Protein AF-0000000087418841 (afdb_homodimer)

Foldseek 3Di:
DDDLLRLLVLLLVLCVVVVFAEEEEEALLQQVLVVSNVVDPPCVSHYPYYHHQNDPVSLCVQQVFDPVCCVVANCADQSNQQSRQQRRPLVRVRGFKYKYKDAAPDDPDDPVGHQKMKMWMWGDDPNDIDTQDIDIDRHDDNHSVVSSSSRSSVRSNVHSVRSVVVVD/DDDLLRLLVLLLVLCVVVVFAEEEEEALLQQVLVVSNVVDPPCVSHYPYYHHQNDPVSLCVQQVFDPVCCVVANCADQSNQQSRQQRRPLVRVRGFKYKYKDAACDDPDDPVGHQKMKMWMWGDDPNDIDIQDIDIDRHDDNHSVVSSSSRSSVRSNVHSVRSVVVVD

Solvent-accessible surface area (backbone atoms only — not comparable to full-atom values): 16780 Å² total; per-residue (Å²): 130,80,49,58,67,55,44,43,51,52,32,54,49,49,31,58,76,66,68,40,23,32,34,33,23,26,25,59,39,24,21,40,48,46,25,58,47,61,70,40,89,77,34,77,81,29,42,38,29,26,46,17,31,55,29,71,67,40,32,30,65,72,26,64,37,51,67,67,51,37,72,74,55,36,72,59,29,67,72,45,16,45,35,33,10,45,25,43,38,70,62,30,81,81,36,38,31,18,35,10,37,24,38,30,54,51,91,86,39,59,80,93,40,51,32,30,33,24,33,14,26,19,37,51,59,90,94,43,75,45,77,78,46,75,46,78,44,75,57,84,57,84,48,44,72,54,29,32,52,51,49,29,40,50,49,47,44,52,43,39,52,49,63,55,52,69,75,100,130,81,48,58,67,55,44,43,51,53,32,53,49,51,30,59,76,69,69,40,22,32,32,32,24,26,25,59,39,25,20,40,48,46,24,58,47,62,68,41,88,74,34,76,80,28,43,38,30,26,46,17,32,55,28,71,67,39,31,30,66,73,24,64,35,52,67,67,53,38,72,71,56,35,72,61,30,67,73,46,18,45,35,32,10,45,25,43,36,70,62,29,82,79,36,37,31,18,36,11,38,24,37,30,53,50,91,85,39,58,80,95,40,50,33,31,34,26,34,15,26,20,37,52,58,90,94,42,74,46,76,77,45,74,47,77,45,74,56,86,57,84,47,45,71,53,30,32,53,50,50,30,40,49,48,48,43,52,42,40,53,50,64,56,53,70,74,99

InterPro domains:
  IPR008136 CinA, C-terminal [PF02464] (6-154)
  IPR008136 CinA, C-terminal [TIGR00199] (12-132)
  IPR036653 CinA-like, C-terminal [G3DSA:3.90.950.20] (1-165)
  IPR036653 CinA-like, C-terminal [SSF142433] (3-156)

Secondary structure (DSSP, 8-state):
---HHHHHHHHHHHHHHHT--EEEEESTTTTHHHHHHTTSTTGGGTEEEEEEE-SHHHHHHHH---HHHHHHH-SSSHHHHHHHHHHHHHH-TT-SEEEEEEE--SSS--GGGTTEEEEEEEEEETTEEEEEEEEEEE----SHHHHHHHHHHHHHHHHHHHHHHTT-/---HHHHHHHHHHHHHHHT--EEEEESTTTTHHHHHHTTSTTGGGTEEEEEEE-SHHHHHHHH---HHHHHHH-SSSHHHHHHHHHHHHHT-TT-SEEEEEEE--SSS--GGGTTEEEEEEEEEETTEEEEEEEEEEE----SHHHHHHHHHHHHHHHHHHHHHHTT-

pLDDT: mean 95.76, std 6.92, range [43.75, 98.94]

Radius of gyration: 18.27 Å; Cα contacts (8 Å, |Δi|>4): 788; chains: 2; bounding box: 47×50×48 Å

Nearest PDB structures (foldseek):
  5v01-assembly1_B  TM=9.310E-01  e=7.561E-16  Klebsiella pneumoniae subsp. pneumoniae MGH 78578
  5kvk-assembly1_A-2  TM=9.242E-01  e=6.676E-16  Klebsiella pneumoniae 700603
  2a9s-assembly1_B  TM=9.311E-01  e=5.210E-15  Agrobacterium fabrum str. C58
  6mr3-assembly1_B-3  TM=9.081E-01  e=8.064E-14  Streptococcus mutans UA159
  6mr3-assembly2_C-2  TM=9.216E-01  e=2.801E-13  Streptococcus mutans UA159

Structure (mmCIF, N/CA/C/O backbone):
data_AF-0000000087418841-model_v1
#
loop_
_entity.id
_entity.type
_entity.pdbx_description
1 polymer 'Nicotinamide-nucleotide amidohydrolase PncC'
#
loop_
_atom_site.group_PDB
_atom_site.id
_atom_site.type_symbol
_atom_site.label_atom_id
_atom_site.label_alt_id
_atom_site.label_comp_id
_atom_site.label_asym_id
_atom_site.label_entity_id
_atom_site.label_seq_id
_atom_site.pdbx_PDB_ins_code
_atom_site.Cartn_x
_atom_site.Cartn_y
_atom_site.Cartn_z
_atom_site.occupancy
_atom_site.B_iso_or_equiv
_atom_site.auth_seq_id
_atom_site.auth_comp_id
_atom_site.auth_asym_id
_atom_site.auth_atom_id
_atom_site.pdbx_PDB_model_num
ATOM 1 N N . MET A 1 1 ? 3.158 7.895 25.969 1 70 1 MET A N 1
ATOM 2 C CA . MET A 1 1 ? 3.115 7.883 24.516 1 70 1 MET A CA 1
ATOM 3 C C . MET A 1 1 ? 2 6.973 24 1 70 1 MET A C 1
ATOM 5 O O . MET A 1 1 ? 1.819 5.863 24.516 1 70 1 MET A O 1
ATOM 9 N N . GLN A 1 2 ? 1.152 7.469 23.219 1 89.06 2 GLN A N 1
ATOM 10 C CA . GLN A 1 2 ? 0.015 6.684 22.75 1 89.06 2 GLN A CA 1
ATOM 11 C C . GLN A 1 2 ? 0.479 5.445 21.984 1 89.06 2 GLN A C 1
ATOM 13 O O . GLN A 1 2 ? 1.494 5.484 21.297 1 89.06 2 GLN A O 1
ATOM 18 N N . SER A 1 3 ? -0.188 4.418 22.266 1 94.81 3 SER A N 1
ATOM 19 C CA . SER A 1 3 ? 0.066 3.209 21.484 1 94.81 3 SER A CA 1
ATOM 20 C C . SER A 1 3 ? -0.376 3.379 20.031 1 94.81 3 SER A C 1
ATOM 22 O O . SER A 1 3 ? -1.164 4.273 19.719 1 94.81 3 SER A O 1
ATOM 24 N N . LEU A 1 4 ? 0.127 2.607 19.188 1 96.75 4 LEU A N 1
ATOM 25 C CA . LEU A 1 4 ? -0.267 2.637 17.781 1 96.75 4 LEU A CA 1
ATOM 26 C C . LEU A 1 4 ? -1.766 2.4 17.641 1 96.75 4 LEU A C 1
ATOM 28 O O . LEU A 1 4 ? -2.418 3.029 16.797 1 96.75 4 LEU A O 1
ATOM 32 N N . ASP A 1 5 ? -2.256 1.479 18.469 1 96 5 ASP A N 1
ATOM 33 C CA . ASP A 1 5 ? -3.686 1.183 18.453 1 96 5 ASP A CA 1
ATOM 34 C C . ASP A 1 5 ? -4.508 2.414 18.812 1 96 5 ASP A C 1
ATOM 36 O O . ASP A 1 5 ? -5.52 2.707 18.188 1 96 5 ASP A O 1
ATOM 40 N N . GLU A 1 6 ? -4.102 3.104 19.828 1 96.94 6 GLU A N 1
ATOM 41 C CA . GLU A 1 6 ? -4.805 4.309 20.25 1 96.94 6 GLU A CA 1
ATOM 42 C C . GLU A 1 6 ? -4.762 5.387 19.172 1 96.94 6 GLU A C 1
ATOM 44 O O . GLU A 1 6 ? -5.773 6.035 18.906 1 96.94 6 GLU A O 1
ATOM 49 N N . ILE A 1 7 ? -3.588 5.551 18.562 1 97.69 7 ILE A N 1
ATOM 50 C CA . ILE A 1 7 ? -3.418 6.527 17.5 1 97.69 7 ILE A CA 1
ATOM 51 C C . ILE A 1 7 ? -4.352 6.188 16.328 1 97.69 7 ILE A C 1
ATOM 53 O O . ILE A 1 7 ? -5.008 7.07 15.781 1 97.69 7 ILE A O 1
ATOM 57 N N . THR A 1 8 ? -4.402 4.977 16 1 98.38 8 THR A N 1
ATOM 58 C CA . THR A 1 8 ? -5.191 4.48 14.883 1 98.38 8 THR A CA 1
ATOM 59 C C . THR A 1 8 ? -6.684 4.703 15.133 1 98.38 8 THR A C 1
ATOM 61 O O . THR A 1 8 ? -7.398 5.176 14.25 1 98.38 8 THR A O 1
ATOM 64 N N . GLN A 1 9 ? -7.133 4.379 16.312 1 97.75 9 GLN A N 1
ATOM 65 C CA . GLN A 1 9 ? -8.531 4.562 16.688 1 97.75 9 GLN A CA 1
ATOM 66 C C . GLN A 1 9 ? -8.914 6.039 16.672 1 97.75 9 GLN A C 1
ATOM 68 O O . GLN A 1 9 ? -10.008 6.398 16.234 1 97.75 9 GLN A O 1
ATOM 73 N N . ASP A 1 10 ? -8.047 6.816 17.219 1 97.88 10 ASP A N 1
ATOM 74 C CA . ASP A 1 10 ? -8.297 8.25 17.219 1 97.88 10 ASP A CA 1
ATOM 75 C C . ASP A 1 10 ? -8.445 8.797 15.797 1 97.88 10 ASP A C 1
ATOM 77 O O . ASP A 1 10 ? -9.344 9.586 15.523 1 97.88 10 ASP A O 1
ATOM 81 N N . LEU A 1 11 ? -7.559 8.391 14.906 1 98.56 11 LEU A N 1
ATOM 82 C CA . LEU A 1 11 ? -7.641 8.82 13.516 1 98.56 11 LEU A CA 1
ATOM 83 C C . LEU A 1 11 ? -8.945 8.352 12.875 1 98.56 11 LEU A C 1
ATOM 85 O O . LEU A 1 11 ? -9.617 9.125 12.195 1 98.56 11 LEU A O 1
ATOM 89 N N . ALA A 1 12 ? -9.258 7.082 13.078 1 98.38 12 ALA A N 1
ATOM 90 C CA . ALA A 1 12 ? -10.484 6.523 12.516 1 98.38 12 ALA A CA 1
ATOM 91 C C . ALA A 1 12 ? -11.703 7.328 12.953 1 98.38 12 ALA A C 1
ATOM 93 O O . ALA A 1 12 ? -12.594 7.609 12.148 1 98.38 12 ALA A O 1
ATOM 94 N N . ARG A 1 13 ? -11.734 7.676 14.203 1 97.88 13 ARG A N 1
ATOM 95 C CA . ARG A 1 13 ? -12.828 8.477 14.742 1 97.88 13 ARG A CA 1
ATOM 96 C C . ARG A 1 13 ? -12.891 9.844 14.07 1 97.88 13 ARG A C 1
ATOM 98 O O . ARG A 1 13 ? -13.969 10.312 13.703 1 97.88 13 ARG A O 1
ATOM 105 N N . THR A 1 14 ? -11.773 10.477 13.961 1 98.06 14 THR A N 1
ATOM 106 C CA . THR A 1 14 ? -11.719 11.797 13.344 1 98.06 14 THR A CA 1
ATOM 107 C C . THR A 1 14 ? -12.188 11.742 11.898 1 98.06 14 THR A C 1
ATOM 109 O O . THR A 1 14 ? -12.953 12.602 11.453 1 98.06 14 THR A O 1
ATOM 112 N N . LEU A 1 15 ? -11.711 10.773 11.133 1 98.31 15 LEU A N 1
ATOM 113 C CA . LEU A 1 15 ? -12.125 10.602 9.742 1 98.31 15 LEU A CA 1
ATOM 114 C C . LEU A 1 15 ? -13.641 10.438 9.648 1 98.31 15 LEU A C 1
ATOM 116 O O . LEU A 1 15 ? -14.281 11.039 8.781 1 98.31 15 LEU A O 1
ATOM 120 N N . ALA A 1 16 ? -14.164 9.602 10.5 1 97.75 16 ALA A N 1
ATOM 121 C CA . ALA A 1 16 ? -15.602 9.359 10.516 1 97.75 16 ALA A CA 1
ATOM 122 C C . ALA A 1 16 ? -16.375 10.625 10.875 1 97.75 16 ALA A C 1
ATOM 124 O O . ALA A 1 16 ? -17.344 10.977 10.203 1 97.75 16 ALA A O 1
ATOM 125 N N . ASP A 1 17 ? -15.961 11.273 11.953 1 97.12 17 ASP A N 1
ATOM 126 C CA . ASP A 1 17 ? -16.625 12.484 12.422 1 97.12 17 ASP A CA 1
ATOM 127 C C . ASP A 1 17 ? -16.641 13.555 11.328 1 97.12 17 ASP A C 1
ATOM 129 O O . ASP A 1 17 ? -17.625 14.281 11.18 1 97.12 17 ASP A O 1
ATOM 133 N N . ARG A 1 18 ? -15.594 13.625 10.555 1 97 18 ARG A N 1
ATOM 134 C CA . ARG A 1 18 ? -15.453 14.68 9.562 1 97 18 ARG A CA 1
ATOM 135 C C . ARG A 1 18 ? -15.867 14.195 8.18 1 97 18 ARG A C 1
ATOM 137 O O . ARG A 1 18 ? -15.898 14.977 7.223 1 97 18 ARG A O 1
ATOM 144 N N . GLN A 1 19 ? -16.078 12.922 8.086 1 97.19 19 GLN A N 1
ATOM 145 C CA . GLN A 1 19 ? -16.484 12.297 6.836 1 97.19 19 GLN A CA 1
ATOM 146 C C . GLN A 1 19 ? -15.461 12.516 5.738 1 97.19 19 GLN A C 1
ATOM 148 O O . GLN A 1 19 ? -15.805 12.938 4.629 1 97.19 19 GLN A O 1
ATOM 153 N N . LEU A 1 20 ? -14.219 12.273 6.078 1 97.81 20 LEU A N 1
ATOM 154 C CA . LEU A 1 20 ? -13.117 12.43 5.137 1 97.81 20 LEU A CA 1
ATOM 155 C C . LEU A 1 20 ? -12.602 11.078 4.664 1 97.81 20 LEU A C 1
ATOM 157 O O . LEU A 1 20 ? -12.422 10.164 5.473 1 97.81 20 LEU A O 1
ATOM 161 N N . ARG A 1 21 ? -12.422 10.961 3.41 1 98.5 21 ARG A N 1
ATOM 162 C CA . ARG A 1 21 ? -11.758 9.789 2.855 1 98.5 21 ARG A CA 1
ATOM 163 C C . ARG A 1 21 ? -10.258 10.023 2.717 1 98.5 21 ARG A C 1
ATOM 165 O O . ARG A 1 21 ? -9.828 11.109 2.311 1 98.5 21 ARG A O 1
ATOM 172 N N . VAL A 1 22 ? -9.523 9 3.059 1 98.88 22 VAL A N 1
ATOM 173 C CA . VAL A 1 22 ? -8.078 9.164 3.117 1 98.88 22 VAL A CA 1
ATOM 174 C C . VAL A 1 22 ? -7.41 8.18 2.156 1 98.88 22 VAL A C 1
ATOM 176 O O . VAL A 1 22 ? -7.934 7.09 1.913 1 98.88 22 VAL A O 1
ATOM 179 N N . VAL A 1 23 ? -6.273 8.609 1.604 1 98.94 23 VAL A N 1
ATOM 180 C CA . VAL A 1 23 ? -5.379 7.746 0.835 1 98.94 23 VAL A CA 1
ATOM 181 C C . VAL A 1 23 ? -3.938 7.969 1.282 1 98.94 23 VAL A C 1
ATOM 183 O O . VAL A 1 23 ? -3.564 9.078 1.669 1 98.94 23 VAL A O 1
ATOM 186 N N . PHE A 1 24 ? -3.104 6.906 1.296 1 98.94 24 PHE A N 1
ATOM 187 C CA . PHE A 1 24 ? -1.722 7.016 1.744 1 98.94 24 PHE A CA 1
ATOM 188 C C . PHE A 1 24 ? -0.758 6.848 0.576 1 98.94 24 PHE A C 1
ATOM 190 O O . PHE A 1 24 ? -1.104 6.234 -0.437 1 98.94 24 PHE A O 1
ATOM 197 N N . ALA A 1 25 ? 0.351 7.438 0.686 1 98.94 25 ALA A N 1
ATOM 198 C CA . ALA A 1 25 ? 1.56 7.09 -0.057 1 98.94 25 ALA A CA 1
ATOM 199 C C . ALA A 1 25 ? 2.68 6.66 0.886 1 98.94 25 ALA A C 1
ATOM 201 O O . ALA A 1 25 ? 3.166 7.461 1.687 1 98.94 25 ALA A O 1
ATOM 202 N N . GLU A 1 26 ? 3.068 5.406 0.784 1 98.94 26 GLU A N 1
ATOM 203 C CA . GLU A 1 26 ? 4.031 4.859 1.735 1 98.94 26 GLU A CA 1
ATOM 204 C C . GLU A 1 26 ? 5.297 4.383 1.029 1 98.94 26 GLU A C 1
ATOM 206 O O . GLU A 1 26 ? 5.223 3.775 -0.042 1 98.94 26 GLU A O 1
ATOM 211 N N . SER A 1 27 ? 6.41 4.641 1.591 1 98.5 27 SER A N 1
ATOM 212 C CA . SER A 1 27 ? 7.672 4.062 1.132 1 98.5 27 SER A CA 1
ATOM 213 C C . SER A 1 27 ? 8.297 3.174 2.203 1 98.5 27 SER A C 1
ATOM 215 O O . SER A 1 27 ? 8 1.979 2.273 1 98.5 27 SER A O 1
ATOM 217 N N . CYS A 1 28 ? 8.758 3.709 3.297 1 97.31 28 CYS A N 1
ATOM 218 C CA . CYS A 1 28 ? 9.523 2.98 4.301 1 97.31 28 CYS A CA 1
ATOM 219 C C . CYS A 1 28 ? 8.609 2.135 5.18 1 97.31 28 CYS A C 1
ATOM 221 O O . CYS A 1 28 ? 9.023 1.102 5.703 1 97.31 28 CYS A O 1
ATOM 223 N N . THR A 1 29 ? 7.359 2.568 5.363 1 98.44 29 THR A N 1
ATOM 224 C CA . THR A 1 29 ? 6.406 1.781 6.137 1 98.44 29 THR A CA 1
ATOM 225 C C . THR A 1 29 ? 5.848 0.632 5.305 1 98.44 29 THR A C 1
ATOM 227 O O . THR A 1 29 ? 5.301 -0.329 5.848 1 98.44 29 THR A O 1
ATOM 230 N N . ALA A 1 30 ? 5.898 0.753 4.023 1 98.62 30 ALA A N 1
ATOM 231 C CA . ALA A 1 30 ? 5.652 -0.304 3.049 1 98.62 30 ALA A CA 1
ATOM 232 C C . ALA A 1 30 ? 4.242 -0.874 3.203 1 98.62 30 ALA A C 1
ATOM 234 O O . ALA A 1 30 ? 4.051 -2.09 3.141 1 98.62 30 ALA A O 1
ATOM 235 N N . GLY A 1 31 ? 3.285 -0.004 3.477 1 98.81 31 GLY A N 1
ATOM 236 C CA . GLY A 1 31 ? 1.906 -0.465 3.498 1 98.81 31 GLY A CA 1
ATOM 237 C C . GLY A 1 31 ? 1.379 -0.708 4.898 1 98.81 31 GLY A C 1
ATOM 238 O O . GLY A 1 31 ? 0.176 -0.901 5.09 1 98.81 31 GLY A O 1
ATOM 239 N N . LEU A 1 32 ? 2.215 -0.629 5.926 1 98.75 32 LEU A N 1
ATOM 240 C CA . LEU A 1 32 ? 1.805 -0.945 7.289 1 98.75 32 LEU A CA 1
ATOM 241 C C . LEU A 1 32 ? 0.772 0.058 7.793 1 98.75 32 LEU A C 1
ATOM 243 O O . LEU A 1 32 ? -0.116 -0.297 8.57 1 98.75 32 LEU A O 1
ATOM 247 N N . ALA A 1 33 ? 0.857 1.296 7.359 1 98.81 33 ALA A N 1
ATOM 248 C CA . ALA A 1 33 ? -0.114 2.297 7.793 1 98.81 33 ALA A CA 1
ATOM 249 C C . ALA A 1 33 ? -1.518 1.947 7.309 1 98.81 33 ALA A C 1
ATOM 251 O O . ALA A 1 33 ? -2.467 1.931 8.094 1 98.81 33 ALA A O 1
ATOM 252 N N . ALA A 1 34 ? -1.614 1.672 6.039 1 98.88 34 ALA A N 1
ATOM 253 C CA . ALA A 1 34 ? -2.912 1.294 5.488 1 98.88 34 ALA A CA 1
ATOM 254 C C . ALA A 1 34 ? -3.436 0.018 6.141 1 98.88 34 ALA A C 1
ATOM 256 O O . ALA A 1 34 ? -4.613 -0.066 6.496 1 98.88 34 ALA A O 1
ATOM 257 N N . ALA A 1 35 ? -2.539 -0.954 6.285 1 98.69 35 ALA A N 1
ATOM 258 C CA . ALA A 1 35 ? -2.932 -2.221 6.895 1 98.69 35 ALA A CA 1
ATOM 259 C C . ALA A 1 35 ? -3.449 -2.008 8.312 1 98.69 35 ALA A C 1
ATOM 261 O O . ALA A 1 35 ? -4.434 -2.627 8.727 1 98.69 35 ALA A O 1
ATOM 262 N N . THR A 1 36 ? -2.74 -1.169 9.055 1 98.44 36 THR A N 1
ATOM 263 C CA . THR A 1 36 ? -3.104 -0.862 10.43 1 98.44 36 THR A CA 1
ATOM 264 C C . THR A 1 36 ? -4.469 -0.184 10.492 1 98.44 36 THR A C 1
ATOM 266 O O . THR A 1 36 ? -5.332 -0.584 11.273 1 98.44 36 THR A O 1
ATOM 269 N N . LEU A 1 37 ? -4.66 0.792 9.656 1 98.38 37 LEU A N 1
ATOM 270 C CA . LEU A 1 37 ? -5.93 1.511 9.656 1 98.38 37 LEU A CA 1
ATOM 271 C C . LEU A 1 37 ? -7.07 0.601 9.219 1 98.38 37 LEU A C 1
ATOM 273 O O . LEU A 1 37 ? -8.18 0.696 9.734 1 98.38 37 LEU A O 1
ATOM 277 N N . ALA A 1 38 ? -6.836 -0.286 8.344 1 97.31 38 ALA A N 1
ATOM 278 C CA . ALA A 1 38 ? -7.84 -1.187 7.781 1 97.31 38 ALA A CA 1
ATOM 279 C C . ALA A 1 38 ? -8.359 -2.156 8.836 1 97.31 38 ALA A C 1
ATOM 281 O O . ALA A 1 38 ? -9.391 -2.803 8.641 1 97.31 38 ALA A O 1
ATOM 282 N N . SER A 1 39 ? -7.648 -2.279 9.922 1 93.94 39 SER A N 1
ATOM 283 C CA . SER A 1 39 ? -8.055 -3.205 10.969 1 93.94 39 SER A CA 1
ATOM 284 C C . SER A 1 39 ? -9.219 -2.641 11.781 1 93.94 39 SER A C 1
ATOM 286 O O . SER A 1 39 ? -9.859 -3.365 12.547 1 93.94 39 SER A O 1
ATOM 288 N N . VAL A 1 40 ? -9.492 -1.385 11.625 1 94.75 40 VAL A N 1
ATOM 289 C CA . VAL A 1 40 ? -10.547 -0.727 12.383 1 94.75 40 VAL A CA 1
ATOM 290 C C . VAL A 1 40 ? -11.898 -0.993 11.727 1 94.75 40 VAL A C 1
ATOM 292 O O . VAL A 1 40 ? -12.102 -0.671 10.547 1 94.75 40 VAL A O 1
ATOM 295 N N . PRO A 1 41 ? -12.836 -1.558 12.477 1 89.44 41 PRO A N 1
ATOM 296 C CA . PRO A 1 41 ? -14.164 -1.779 11.898 1 89.44 41 PRO A CA 1
ATOM 297 C C . PRO A 1 41 ? -14.781 -0.505 11.32 1 89.44 41 PRO A C 1
ATOM 299 O O . PRO A 1 41 ? -14.719 0.553 11.953 1 89.44 41 PRO A O 1
ATOM 302 N N . GLY A 1 42 ? -15.32 -0.613 10.102 1 91.25 42 GLY A N 1
ATOM 303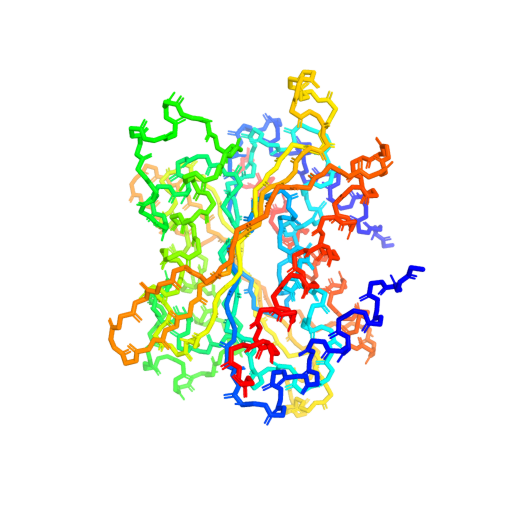 C CA . GLY A 1 42 ? -16.016 0.51 9.492 1 91.25 42 GLY A CA 1
ATOM 304 C C . GLY A 1 42 ? -15.102 1.406 8.68 1 91.25 42 GLY A C 1
ATOM 305 O O . GLY A 1 42 ? -15.57 2.307 7.98 1 91.25 42 GLY A O 1
ATOM 306 N N . ILE A 1 43 ? -13.82 1.102 8.656 1 95.62 43 ILE A N 1
ATOM 307 C CA . ILE A 1 43 ? -12.836 1.985 8.039 1 95.62 43 ILE A CA 1
ATOM 308 C C . ILE A 1 43 ? -13 1.964 6.523 1 95.62 43 ILE A C 1
ATOM 310 O O . ILE A 1 43 ? -12.484 2.836 5.824 1 95.62 43 ILE A O 1
ATOM 314 N N . SER A 1 44 ? -13.68 1.015 5.973 1 94 44 SER A N 1
ATOM 315 C CA . SER A 1 44 ? -13.891 0.876 4.535 1 94 44 SER A CA 1
ATOM 316 C C . SER A 1 44 ? -14.633 2.082 3.967 1 94 44 SER A C 1
ATOM 318 O O . SER A 1 44 ? -14.555 2.357 2.768 1 94 44 SER A O 1
ATOM 320 N N . ALA A 1 45 ? -15.328 2.787 4.77 1 95.75 45 ALA A N 1
ATOM 321 C CA . ALA A 1 45 ? -16.062 3.977 4.34 1 95.75 45 ALA A CA 1
ATOM 322 C C . ALA A 1 45 ? -15.102 5.148 4.105 1 95.75 45 ALA A C 1
ATOM 324 O O . ALA A 1 45 ? -15.438 6.09 3.381 1 95.75 45 ALA A O 1
ATOM 325 N N . TYR A 1 46 ? -13.867 5.016 4.652 1 98.19 46 TYR A N 1
ATOM 326 C CA . TYR A 1 46 ? -13.039 6.215 4.699 1 98.19 46 TYR A CA 1
ATOM 327 C C . TYR A 1 46 ? -11.656 5.953 4.113 1 98.19 46 TYR A C 1
ATOM 329 O O . TYR A 1 46 ? -10.938 6.891 3.766 1 98.19 46 TYR A O 1
ATOM 337 N N . LEU A 1 47 ? -11.219 4.738 4.051 1 98.62 47 LEU A N 1
ATOM 338 C CA . LEU A 1 47 ? -9.914 4.391 3.492 1 98.62 47 LEU A CA 1
ATOM 339 C C . LEU A 1 47 ? -10.031 4.078 2.004 1 98.62 47 LEU A C 1
ATOM 341 O O . LEU A 1 47 ? -10.719 3.131 1.613 1 98.62 47 LEU A O 1
ATOM 345 N N . CYS A 1 48 ? -9.344 4.836 1.174 1 98.75 48 CYS A N 1
ATOM 346 C CA . CYS A 1 48 ? -9.352 4.602 -0.266 1 98.75 48 CYS A CA 1
ATOM 347 C C . CYS A 1 48 ? -8.297 3.572 -0.654 1 98.75 48 CYS A C 1
ATOM 349 O O . CYS A 1 48 ? -8.5 2.785 -1.579 1 98.75 48 CYS A O 1
ATOM 351 N N . GLY A 1 49 ? -7.16 3.666 0.041 1 98.69 49 GLY A N 1
ATOM 352 C CA . GLY A 1 49 ? -6.047 2.793 -0.295 1 98.69 49 GLY A CA 1
ATOM 353 C C . GLY A 1 49 ? -4.695 3.381 0.065 1 98.69 49 GLY A C 1
ATOM 354 O O . GLY A 1 49 ? -4.598 4.215 0.966 1 98.69 49 GLY A O 1
ATOM 355 N N . SER A 1 50 ? -3.656 2.812 -0.513 1 98.94 50 SER A N 1
ATOM 356 C CA . SER A 1 50 ? -2.285 3.264 -0.304 1 98.94 50 SER A CA 1
ATOM 357 C C . SER A 1 50 ? -1.397 2.906 -1.492 1 98.94 50 SER A C 1
ATOM 359 O O . SER A 1 50 ? -1.381 1.755 -1.936 1 98.94 50 SER A O 1
ATOM 361 N N . ALA A 1 51 ? -0.761 3.883 -2.02 1 98.94 51 ALA A N 1
ATOM 362 C CA . ALA A 1 51 ? 0.32 3.611 -2.963 1 98.94 51 ALA A CA 1
ATOM 363 C C . ALA A 1 51 ? 1.631 3.336 -2.232 1 98.94 51 ALA A C 1
ATOM 365 O O . ALA A 1 51 ? 2.291 4.266 -1.759 1 98.94 51 ALA A O 1
ATOM 366 N N . VAL A 1 52 ? 1.994 2.08 -2.162 1 98.88 52 VAL A N 1
ATOM 367 C CA . VAL A 1 52 ? 3.281 1.72 -1.579 1 98.88 52 VAL A CA 1
ATOM 368 C C . VAL A 1 52 ? 4.371 1.777 -2.648 1 98.88 52 VAL A C 1
ATOM 370 O O . VAL A 1 52 ? 4.469 0.882 -3.492 1 98.88 52 VAL A O 1
ATOM 373 N N . THR A 1 53 ? 5.16 2.807 -2.617 1 98.69 53 THR A N 1
ATOM 374 C CA . THR A 1 53 ? 6.188 3.033 -3.629 1 98.69 53 THR A CA 1
ATOM 375 C C . THR A 1 53 ? 7.578 2.812 -3.047 1 98.69 53 THR A C 1
ATOM 377 O O . THR A 1 53 ? 8.281 3.773 -2.721 1 98.69 53 THR A O 1
ATOM 380 N N . TYR A 1 54 ? 8.039 1.593 -3.115 1 97.06 54 TYR A N 1
ATOM 381 C CA . TYR A 1 54 ? 9.234 1.177 -2.389 1 97.06 54 TYR A CA 1
ATOM 382 C C . TYR A 1 54 ? 10.492 1.489 -3.188 1 97.06 54 TYR A C 1
ATOM 384 O O . TYR A 1 54 ? 11.586 1.55 -2.629 1 97.06 54 TYR A O 1
ATOM 392 N N . ARG A 1 55 ? 10.328 1.729 -4.445 1 97.12 55 ARG A N 1
ATOM 393 C CA . ARG A 1 55 ? 11.438 2.107 -5.312 1 97.12 55 ARG A CA 1
ATOM 394 C C . ARG A 1 55 ? 11.242 3.51 -5.879 1 97.12 55 ARG A C 1
ATOM 396 O O . ARG A 1 55 ? 10.109 3.975 -6.012 1 97.12 55 ARG A O 1
ATOM 403 N N . GLU A 1 56 ? 12.391 4.09 -6.266 1 97.44 56 GLU A N 1
ATOM 404 C CA . GLU A 1 56 ? 12.312 5.43 -6.844 1 97.44 56 GLU A CA 1
ATOM 405 C C . GLU A 1 56 ? 11.531 5.414 -8.156 1 97.44 56 GLU A C 1
ATOM 407 O O . GLU A 1 56 ? 10.734 6.316 -8.422 1 97.44 56 GLU A O 1
ATOM 412 N N . ARG A 1 57 ? 11.742 4.426 -8.945 1 98 57 ARG A N 1
ATOM 413 C CA . ARG A 1 57 ? 11.055 4.34 -10.227 1 98 57 ARG A CA 1
ATOM 414 C C . ARG A 1 57 ? 9.555 4.211 -10.031 1 98 57 ARG A C 1
ATOM 416 O O . ARG A 1 57 ? 8.773 4.766 -10.812 1 98 57 ARG A O 1
ATOM 423 N N . THR A 1 58 ? 9.141 3.486 -9.039 1 98.44 58 THR A N 1
ATOM 424 C CA . THR A 1 58 ? 7.715 3.354 -8.758 1 98.44 58 THR A CA 1
ATOM 425 C C . THR A 1 58 ? 7.125 4.691 -8.312 1 98.44 58 THR A C 1
ATOM 427 O O . THR A 1 58 ? 5.992 5.02 -8.656 1 98.44 58 THR A O 1
ATOM 430 N N . LYS A 1 59 ? 7.914 5.488 -7.508 1 98.62 59 LYS A N 1
ATOM 431 C CA . LYS A 1 59 ? 7.465 6.824 -7.125 1 98.62 59 LYS A CA 1
ATOM 432 C C . LYS A 1 59 ? 7.211 7.691 -8.359 1 98.62 59 LYS A C 1
ATOM 434 O O . LYS A 1 59 ? 6.246 8.453 -8.398 1 98.62 59 LYS A O 1
ATOM 439 N N . GLN A 1 60 ? 8.078 7.516 -9.297 1 98.69 60 GLN A N 1
ATOM 440 C CA . GLN A 1 60 ? 7.953 8.273 -10.539 1 98.69 60 GLN A CA 1
ATOM 441 C C . GLN A 1 60 ? 6.734 7.828 -11.336 1 98.69 60 GLN A C 1
ATOM 443 O O . GLN A 1 60 ? 5.895 8.648 -11.711 1 98.69 60 GLN A O 1
ATOM 448 N N . ASP A 1 61 ? 6.617 6.562 -11.547 1 97.94 61 ASP A N 1
ATOM 449 C CA . ASP A 1 61 ? 5.602 6.004 -12.43 1 97.94 61 ASP A CA 1
ATOM 450 C C . ASP A 1 61 ? 4.207 6.152 -11.828 1 97.94 61 ASP A C 1
ATOM 452 O O . ASP A 1 61 ? 3.238 6.422 -12.539 1 97.94 61 ASP A O 1
ATOM 456 N N . TRP A 1 62 ? 4.086 5.992 -10.516 1 98.75 62 TRP A N 1
ATOM 457 C CA . TRP A 1 62 ? 2.768 5.93 -9.898 1 98.75 62 TRP A CA 1
ATOM 458 C C . TRP A 1 62 ? 2.328 7.309 -9.414 1 98.75 62 TRP A C 1
ATOM 460 O O . TRP A 1 62 ? 1.141 7.637 -9.453 1 98.75 62 TRP A O 1
ATOM 470 N N . LEU A 1 63 ? 3.342 8.117 -8.953 1 98.75 63 LEU A N 1
ATOM 471 C CA . LEU A 1 63 ? 2.973 9.312 -8.203 1 98.75 63 LEU A CA 1
ATOM 472 C C . LEU A 1 63 ? 3.51 10.57 -8.875 1 98.75 63 LEU A C 1
ATOM 474 O O . LEU A 1 63 ? 3.328 11.68 -8.375 1 98.75 63 LEU A O 1
ATOM 478 N N . ARG A 1 64 ? 4.203 10.445 -9.953 1 98.44 64 ARG A N 1
ATOM 479 C CA . ARG A 1 64 ? 4.742 11.539 -10.758 1 98.44 64 ARG A CA 1
ATOM 480 C C . ARG A 1 64 ? 5.793 12.328 -9.969 1 98.44 64 ARG A C 1
ATOM 482 O O . ARG A 1 64 ? 5.895 13.547 -10.102 1 98.44 64 ARG A O 1
ATOM 489 N N . VAL A 1 65 ? 6.457 11.633 -9.148 1 98.81 65 VAL A N 1
ATOM 490 C CA . VAL A 1 65 ? 7.582 12.266 -8.461 1 98.81 65 VAL A CA 1
ATOM 491 C C . VAL A 1 65 ? 8.68 12.602 -9.469 1 98.81 65 VAL A C 1
ATOM 493 O O . VAL A 1 65 ? 9.023 11.773 -10.312 1 98.81 65 VAL A O 1
ATOM 496 N N . SER A 1 66 ? 9.211 13.734 -9.344 1 98.38 66 SER A N 1
ATOM 497 C CA . SER A 1 66 ? 10.188 14.25 -10.297 1 98.38 66 SER A CA 1
ATOM 498 C C . SER A 1 66 ? 11.5 13.461 -10.227 1 98.38 66 SER A C 1
ATOM 500 O O . SER A 1 66 ? 12.102 13.352 -9.164 1 98.38 66 SER A O 1
ATOM 502 N N . ALA A 1 67 ? 11.898 12.992 -11.406 1 97.88 67 ALA A N 1
ATOM 503 C CA . ALA A 1 67 ? 13.203 12.344 -11.477 1 97.88 67 ALA A CA 1
ATOM 504 C C . ALA A 1 67 ? 14.32 13.297 -11.055 1 97.88 67 ALA A C 1
ATOM 506 O O . ALA A 1 67 ? 15.289 12.883 -10.406 1 97.88 67 ALA A O 1
ATOM 507 N N . GLU A 1 68 ? 14.164 14.516 -11.453 1 98.12 68 GLU A N 1
ATOM 508 C CA . GLU A 1 68 ? 15.141 15.539 -11.102 1 98.12 68 GLU A CA 1
ATOM 509 C C . GLU A 1 68 ? 15.227 15.734 -9.594 1 98.12 68 GLU A C 1
ATOM 511 O O . GLU A 1 68 ? 16.328 15.836 -9.031 1 98.12 68 GLU A O 1
ATOM 516 N N . ASP A 1 69 ? 14.109 15.758 -8.914 1 97.88 69 ASP A N 1
ATOM 517 C CA . ASP A 1 69 ? 14.094 15.945 -7.469 1 97.88 69 ASP A CA 1
ATOM 518 C C . ASP A 1 69 ? 14.656 14.719 -6.75 1 97.88 69 ASP A C 1
ATOM 520 O O . ASP A 1 69 ? 15.359 14.844 -5.742 1 97.88 69 ASP A O 1
ATOM 524 N N . LEU A 1 70 ? 14.344 13.57 -7.277 1 97.75 70 LEU A N 1
ATOM 525 C CA . LEU A 1 70 ? 14.906 12.359 -6.699 1 97.75 70 LEU A CA 1
ATOM 526 C C . LEU A 1 70 ? 16.438 12.375 -6.773 1 97.75 70 LEU A C 1
ATOM 528 O O . LEU A 1 70 ? 17.109 12 -5.812 1 97.75 70 LEU A O 1
ATOM 532 N N . ALA A 1 71 ? 16.938 12.789 -7.918 1 96.88 71 ALA A N 1
ATOM 533 C CA . ALA A 1 71 ? 18.375 12.844 -8.125 1 96.88 71 ALA A CA 1
ATOM 534 C C . ALA A 1 71 ? 19.016 13.906 -7.23 1 96.88 71 ALA A C 1
ATOM 536 O O . ALA A 1 71 ? 20.094 13.695 -6.684 1 96.88 71 ALA A O 1
ATOM 537 N N . ARG A 1 72 ? 18.328 15 -7.051 1 97.06 72 ARG A N 1
ATOM 538 C CA . ARG A 1 72 ? 18.891 16.156 -6.344 1 97.06 72 ARG A CA 1
ATOM 539 C C . ARG A 1 72 ? 18.781 15.969 -4.836 1 97.06 72 ARG A C 1
ATOM 541 O O . ARG A 1 72 ? 19.719 16.297 -4.098 1 97.06 72 ARG A O 1
ATOM 548 N N . PHE A 1 73 ? 17.656 15.422 -4.328 1 96.06 73 PHE A N 1
ATOM 549 C CA . PHE A 1 73 ? 17.391 15.438 -2.895 1 96.06 73 PHE A CA 1
ATOM 550 C C . PHE A 1 73 ? 17.344 14.023 -2.338 1 96.06 73 PHE A C 1
ATOM 552 O O . PHE A 1 73 ? 17.266 13.828 -1.123 1 96.06 73 PHE A O 1
ATOM 559 N N . THR A 1 74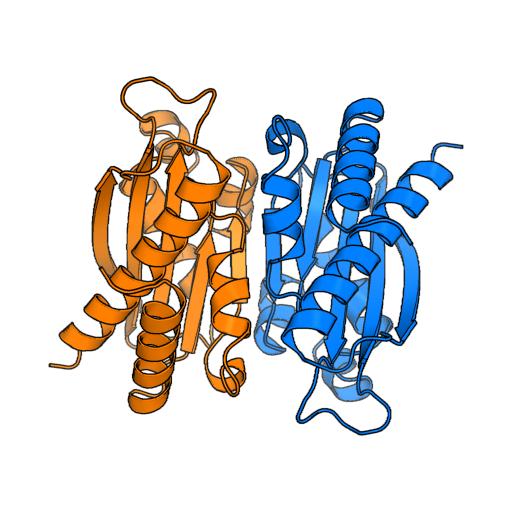 ? 17.281 12.984 -3.127 1 94.31 74 THR A N 1
ATOM 560 C CA . THR A 1 74 ? 17.109 11.57 -2.791 1 94.31 74 THR A CA 1
ATOM 561 C C . THR A 1 74 ? 15.641 11.273 -2.465 1 94.31 74 THR A C 1
ATOM 563 O O . THR A 1 74 ? 14.828 12.188 -2.336 1 94.31 74 THR A O 1
ATOM 566 N N . ALA A 1 75 ? 15.328 10.062 -2.271 1 95.88 75 ALA A N 1
ATOM 567 C CA . ALA A 1 75 ? 13.969 9.609 -1.996 1 95.88 75 ALA A CA 1
ATOM 568 C C . ALA A 1 75 ? 13.523 10.023 -0.597 1 95.88 75 ALA A C 1
ATOM 570 O O . ALA A 1 75 ? 12.328 10.148 -0.33 1 9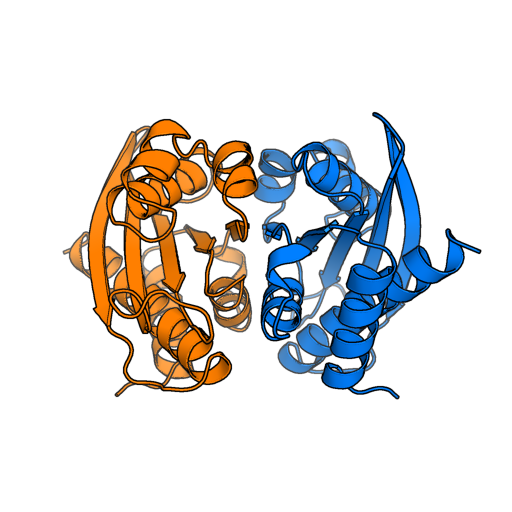5.88 75 ALA A O 1
ATOM 571 N N . VAL A 1 76 ? 14.492 10.219 0.326 1 97.19 76 VAL A N 1
ATOM 572 C CA . VAL A 1 76 ? 14.211 10.625 1.701 1 97.19 76 VAL A CA 1
ATOM 573 C C . VAL A 1 76 ? 14.469 12.117 1.865 1 97.19 76 VAL A C 1
ATOM 575 O O . VAL A 1 76 ? 15.555 12.523 2.287 1 97.19 76 VAL A O 1
ATOM 578 N N . SER A 1 77 ? 13.398 12.883 1.527 1 98 77 SER A N 1
ATOM 579 C CA . SER A 1 77 ? 13.508 14.336 1.548 1 98 77 SER A CA 1
ATOM 580 C C . SER A 1 77 ? 12.133 14.992 1.59 1 98 77 SER A C 1
ATOM 582 O O . SER A 1 77 ? 11.117 14.352 1.297 1 98 77 SER A O 1
ATOM 584 N N . GLU A 1 78 ? 12.141 16.25 1.991 1 98.38 78 GLU A N 1
ATOM 585 C CA . GLU A 1 78 ? 10.906 17.016 2.068 1 98.38 78 GLU A CA 1
ATOM 586 C C . GLU A 1 78 ? 10.281 17.203 0.688 1 98.38 78 GLU A C 1
ATOM 588 O O . GLU A 1 78 ? 9.086 16.953 0.508 1 98.38 78 GLU A O 1
ATOM 593 N N . PRO A 1 79 ? 11.047 17.578 -0.386 1 98.69 79 PRO A N 1
ATOM 594 C CA . PRO A 1 79 ? 10.414 17.75 -1.697 1 98.69 79 PRO A CA 1
ATOM 595 C C . PRO A 1 79 ? 9.742 16.484 -2.201 1 98.69 79 PRO A C 1
ATOM 597 O O . PRO A 1 79 ? 8.648 16.531 -2.771 1 98.69 79 PRO A O 1
ATOM 600 N N . VAL A 1 80 ? 10.328 15.367 -1.956 1 98.75 80 VAL A N 1
ATOM 601 C CA . VAL A 1 80 ? 9.82 14.109 -2.482 1 98.75 80 VAL A CA 1
ATOM 602 C C . VAL A 1 80 ? 8.555 13.711 -1.737 1 98.75 80 VAL A C 1
ATOM 604 O O . VAL A 1 80 ? 7.559 13.32 -2.357 1 98.75 80 VAL A O 1
ATOM 607 N N . VAL A 1 81 ? 8.57 13.883 -0.405 1 98.88 81 VAL A N 1
ATOM 608 C CA . VAL A 1 81 ? 7.391 13.453 0.343 1 98.88 81 VAL A CA 1
ATOM 609 C C . VAL A 1 81 ? 6.203 14.352 -0.002 1 98.88 81 VAL A C 1
ATOM 611 O O . VAL A 1 81 ? 5.062 13.891 -0.04 1 98.88 81 VAL A O 1
ATOM 614 N N . ARG A 1 82 ? 6.43 15.617 -0.276 1 98.88 82 ARG A N 1
ATOM 615 C CA . ARG A 1 82 ? 5.379 16.531 -0.716 1 98.88 82 ARG A CA 1
ATOM 616 C C . ARG A 1 82 ? 4.754 16.062 -2.021 1 98.88 82 ARG A C 1
ATOM 618 O O . ARG A 1 82 ? 3.527 16.016 -2.146 1 98.88 82 ARG A O 1
ATOM 625 N N . GLN A 1 83 ? 5.625 15.719 -2.91 1 98.88 83 GLN A N 1
ATOM 626 C CA . GLN A 1 83 ? 5.16 15.25 -4.211 1 98.88 83 GLN A CA 1
ATOM 627 C C . GLN A 1 83 ? 4.387 13.938 -4.074 1 98.88 83 GLN A C 1
ATOM 629 O O . GLN A 1 83 ? 3.4 13.719 -4.777 1 98.88 83 GLN A O 1
ATOM 634 N N . MET A 1 84 ? 4.824 13.109 -3.168 1 98.94 84 MET A N 1
ATOM 635 C CA . MET A 1 84 ? 4.121 11.852 -2.924 1 98.94 84 MET A CA 1
ATOM 636 C C . MET A 1 84 ? 2.701 12.109 -2.43 1 98.94 84 MET A C 1
ATOM 638 O O . MET A 1 84 ? 1.747 11.508 -2.922 1 98.94 84 MET A O 1
ATOM 642 N N . ALA A 1 85 ? 2.59 13.016 -1.487 1 98.94 85 ALA A N 1
ATOM 643 C CA . ALA A 1 85 ? 1.281 13.336 -0.921 1 98.94 85 ALA A CA 1
ATOM 644 C C . ALA A 1 85 ? 0.359 13.938 -1.979 1 98.94 85 ALA A C 1
ATOM 646 O O . ALA A 1 85 ? -0.817 13.578 -2.062 1 98.94 85 ALA A O 1
ATOM 647 N N . ILE A 1 86 ? 0.9 14.773 -2.785 1 98.75 86 ILE A N 1
ATOM 648 C CA . ILE A 1 86 ? 0.129 15.422 -3.842 1 98.75 86 ILE A CA 1
ATOM 649 C C . ILE A 1 86 ? -0.268 14.391 -4.895 1 98.75 86 ILE A C 1
ATOM 651 O O . ILE A 1 86 ? -1.44 14.297 -5.27 1 98.75 86 ILE A O 1
ATOM 655 N N . GLY A 1 87 ? 0.726 13.633 -5.402 1 98.69 87 GLY A N 1
ATOM 656 C CA . GLY A 1 87 ? 0.507 12.68 -6.48 1 98.69 87 GLY A CA 1
ATOM 657 C C . GLY A 1 87 ? -0.557 11.648 -6.16 1 98.69 87 GLY A C 1
ATOM 658 O O . GLY A 1 87 ? -1.429 11.375 -6.988 1 98.69 87 GLY A O 1
ATOM 659 N N . VAL A 1 88 ? -0.505 11.109 -4.953 1 98.88 88 VAL A N 1
ATOM 660 C CA . VAL A 1 88 ? -1.447 10.047 -4.617 1 98.88 88 VAL A CA 1
ATOM 661 C C . VAL A 1 88 ? -2.857 10.625 -4.504 1 98.88 88 VAL A C 1
ATOM 663 O O . VAL A 1 88 ? -3.832 9.969 -4.883 1 98.88 88 VAL A O 1
ATOM 666 N N . LEU A 1 89 ? -2.98 11.781 -3.951 1 98.62 89 LEU A N 1
ATOM 667 C CA . LEU A 1 89 ? -4.289 12.406 -3.811 1 98.62 89 LEU A CA 1
ATOM 668 C C . LEU A 1 89 ? -4.863 12.773 -5.176 1 98.62 89 LEU A C 1
ATOM 670 O O . LEU A 1 89 ? -6.055 12.578 -5.426 1 98.62 89 LEU A O 1
ATOM 674 N N . GLU A 1 90 ? -4.051 13.266 -6.039 1 98.12 90 GLU A N 1
ATOM 675 C CA . GLU A 1 90 ? -4.5 13.617 -7.383 1 98.12 90 GLU A CA 1
ATOM 676 C C . GLU A 1 90 ? -4.98 12.391 -8.141 1 98.12 90 GLU A C 1
ATOM 678 O O . GLU A 1 90 ? -5.918 12.469 -8.938 1 98.12 90 GLU A O 1
ATOM 683 N N . ASN A 1 91 ? -4.398 11.258 -7.898 1 97.94 91 ASN A N 1
ATOM 684 C CA . ASN A 1 91 ? -4.734 10.016 -8.586 1 97.94 91 ASN A CA 1
ATOM 685 C C . ASN A 1 91 ? -5.992 9.375 -8 1 97.94 91 ASN A C 1
ATOM 687 O O . ASN A 1 91 ? -6.52 8.414 -8.562 1 97.94 91 ASN A O 1
ATOM 691 N N . THR A 1 92 ? -6.375 9.867 -6.816 1 98.19 92 THR A N 1
ATOM 692 C CA . THR A 1 92 ? -7.469 9.227 -6.098 1 98.19 92 THR A CA 1
ATOM 693 C C . THR A 1 92 ? -8.664 10.172 -5.98 1 98.19 92 THR A C 1
ATOM 695 O O . THR A 1 92 ? -8.828 10.859 -4.973 1 98.19 92 THR A O 1
ATOM 698 N N . VAL A 1 93 ? -9.539 10.07 -6.816 1 95.25 93 VAL A N 1
ATOM 699 C CA . VAL A 1 93 ? -10.578 11.078 -7.004 1 95.25 93 VAL A CA 1
ATOM 700 C C . VAL A 1 93 ? -11.5 11.102 -5.789 1 95.25 93 VAL A C 1
ATOM 702 O O . VAL A 1 93 ? -12.023 12.156 -5.422 1 95.25 93 VAL A O 1
ATOM 705 N N . GLU A 1 94 ? -11.633 10.047 -5.145 1 96.44 94 GLU A N 1
ATOM 706 C CA . GLU A 1 94 ? -12.602 9.961 -4.051 1 96.44 94 GLU A CA 1
ATOM 707 C C . GLU A 1 94 ? -11.984 10.43 -2.734 1 96.44 94 GLU A C 1
ATOM 709 O O . GLU A 1 94 ? -12.695 10.609 -1.742 1 96.44 94 GLU A O 1
ATOM 714 N N . ALA A 1 95 ? -10.703 10.578 -2.736 1 98.12 95 ALA A N 1
ATOM 715 C CA . ALA A 1 95 ? -10.047 10.914 -1.475 1 98.12 95 ALA A CA 1
ATOM 716 C C . ALA A 1 95 ? -10.062 12.422 -1.23 1 98.12 95 ALA A C 1
ATOM 718 O O . ALA A 1 95 ? -9.898 13.211 -2.164 1 98.12 95 ALA A O 1
ATOM 719 N N . ASP A 1 96 ? -10.219 12.781 0.034 1 97.94 96 ASP A N 1
ATOM 720 C CA . ASP A 1 96 ? -10.227 14.18 0.454 1 97.94 96 ASP A CA 1
ATOM 721 C C . ASP A 1 96 ? -8.852 14.602 0.984 1 97.94 96 ASP A C 1
ATOM 723 O O . ASP A 1 96 ? -8.477 15.766 0.888 1 97.94 96 ASP A O 1
ATOM 727 N N . VAL A 1 97 ? -8.164 13.68 1.584 1 98.56 97 VAL A N 1
ATOM 728 C CA . VAL A 1 97 ? -6.891 13.953 2.236 1 98.56 97 VAL A CA 1
ATOM 729 C C . VAL A 1 97 ? -5.914 12.812 1.958 1 98.56 97 VAL A C 1
ATOM 731 O O . VAL A 1 97 ? -6.328 11.68 1.698 1 98.56 97 VAL A O 1
ATOM 734 N N . SER A 1 98 ? -4.664 13.148 1.935 1 98.88 98 SER A N 1
ATOM 735 C CA . SER A 1 98 ? -3.619 12.141 1.826 1 98.88 98 SER A CA 1
ATOM 736 C C . SER A 1 98 ? -2.521 12.367 2.861 1 98.88 98 SER A C 1
ATOM 738 O O . SER A 1 98 ? -2.389 13.461 3.4 1 98.88 98 SER A O 1
ATOM 740 N N . ALA A 1 99 ? -1.847 11.359 3.207 1 98.94 99 ALA A N 1
ATOM 741 C CA . ALA A 1 99 ? -0.622 11.414 4 1 98.94 99 ALA A CA 1
ATOM 742 C C . ALA A 1 99 ? 0.465 10.531 3.395 1 98.94 99 ALA A C 1
ATOM 744 O O . ALA A 1 99 ? 0.193 9.398 2.969 1 98.94 99 ALA A O 1
ATOM 745 N N . ALA A 1 100 ? 1.614 11.078 3.309 1 98.94 100 ALA A N 1
ATOM 746 C CA . ALA A 1 100 ? 2.734 10.375 2.691 1 98.94 100 ALA A CA 1
ATOM 747 C C . ALA A 1 100 ? 3.922 10.281 3.646 1 98.94 100 ALA A C 1
ATOM 749 O O . ALA A 1 100 ? 4.109 11.156 4.496 1 98.94 100 ALA A O 1
ATOM 750 N N . ILE A 1 101 ? 4.707 9.203 3.49 1 98.94 101 ILE A N 1
ATOM 751 C CA . ILE A 1 101 ? 5.875 9.047 4.348 1 98.94 101 ILE A CA 1
ATOM 752 C C . ILE A 1 101 ? 7.02 8.422 3.551 1 98.94 101 ILE A C 1
ATOM 754 O O . ILE A 1 101 ? 6.801 7.52 2.74 1 98.94 101 ILE A O 1
ATOM 758 N N . THR A 1 102 ? 8.148 8.898 3.674 1 98.69 102 THR A N 1
ATOM 759 C CA . THR A 1 102 ? 9.406 8.32 3.223 1 98.69 102 THR A CA 1
ATOM 760 C C . THR A 1 102 ? 10.469 8.406 4.32 1 98.69 102 THR A C 1
ATOM 762 O O . THR A 1 102 ? 10.344 9.211 5.246 1 98.69 102 THR A O 1
ATOM 765 N N . GLY A 1 103 ? 11.453 7.52 4.285 1 97.56 103 GLY A N 1
ATOM 766 C CA . GLY A 1 103 ? 12.469 7.508 5.332 1 97.56 103 GLY A CA 1
ATOM 767 C C . GLY A 1 103 ? 13.469 6.375 5.184 1 97.56 103 GLY A C 1
ATOM 768 O O . GLY A 1 103 ? 13.359 5.559 4.266 1 97.56 103 GLY A O 1
ATOM 769 N N . HIS A 1 104 ? 14.461 6.406 6 1 95 104 HIS A N 1
ATOM 770 C CA . HIS A 1 104 ? 15.438 5.332 6.125 1 95 104 HIS A CA 1
ATOM 771 C C . HIS A 1 104 ? 15.312 4.625 7.473 1 95 104 HIS A C 1
ATOM 773 O O . HIS A 1 104 ? 15.578 5.219 8.516 1 95 104 HIS A O 1
ATOM 779 N N . LEU A 1 105 ? 15.016 3.34 7.375 1 94.62 105 LEU A N 1
ATOM 780 C CA . LEU A 1 105 ? 14.781 2.604 8.609 1 94.62 105 LEU A CA 1
ATOM 781 C C . LEU A 1 105 ? 15.953 1.678 8.922 1 94.62 105 LEU A C 1
ATOM 783 O O . LEU A 1 105 ? 15.867 0.858 9.844 1 94.62 105 LEU A O 1
ATOM 787 N N . GLY A 1 106 ? 17.062 1.858 8.203 1 88.5 106 GLY A N 1
ATOM 788 C CA . GLY A 1 106 ? 18.234 1.013 8.398 1 88.5 106 GLY A CA 1
ATOM 789 C C . GLY A 1 106 ? 18.047 -0.395 7.867 1 88.5 106 GLY A C 1
ATOM 790 O O . GLY A 1 106 ? 17.047 -0.688 7.215 1 88.5 106 GLY A O 1
ATOM 791 N N . PRO A 1 107 ? 19.188 -1.24 8.016 1 82.44 107 PRO A N 1
ATOM 792 C CA . PRO A 1 107 ? 20.453 -0.966 8.68 1 82.44 107 PRO A CA 1
ATOM 793 C C . PRO A 1 107 ? 21.453 -0.262 7.766 1 82.44 107 PRO A C 1
ATOM 795 O O . PRO A 1 107 ? 22.469 0.266 8.242 1 82.44 107 PRO A O 1
ATOM 798 N N . ASP A 1 108 ? 21.25 -0.232 6.512 1 82.69 108 ASP A N 1
ATOM 799 C CA . ASP A 1 108 ? 22.25 0.257 5.578 1 82.69 108 ASP A CA 1
ATOM 800 C C . ASP A 1 108 ? 21.984 1.705 5.18 1 82.69 108 ASP A C 1
ATOM 802 O O . ASP A 1 108 ? 22.312 2.121 4.07 1 82.69 108 ASP A O 1
ATOM 806 N N . ALA A 1 109 ? 21.469 2.453 6.129 1 86.44 109 ALA A N 1
ATOM 807 C CA . ALA A 1 109 ? 21.156 3.85 5.84 1 86.44 109 ALA A CA 1
ATOM 808 C C . ALA A 1 109 ? 22.391 4.734 5.977 1 86.44 109 ALA A C 1
ATOM 810 O O . ALA A 1 109 ? 23.281 4.441 6.773 1 86.44 109 ALA A O 1
ATOM 811 N N . PRO A 1 110 ? 22.469 5.82 5.105 1 89.06 110 PRO A N 1
ATOM 812 C CA . PRO A 1 110 ? 23.484 6.836 5.414 1 89.06 110 PRO A CA 1
ATOM 813 C C . PRO A 1 110 ? 23.391 7.352 6.848 1 89.06 110 PRO A C 1
ATOM 815 O O . PRO A 1 110 ? 22.281 7.508 7.375 1 89.06 110 PRO A O 1
ATOM 818 N N . ALA A 1 111 ? 24.469 7.547 7.469 1 88.94 111 ALA A N 1
ATOM 819 C CA . ALA A 1 111 ? 24.531 7.879 8.891 1 88.94 111 ALA A CA 1
ATOM 820 C C . ALA A 1 111 ? 23.609 9.047 9.227 1 88.94 111 ALA A C 1
ATOM 822 O O . ALA A 1 111 ? 22.875 9 10.211 1 88.94 111 ALA A O 1
ATOM 823 N N . GLU A 1 112 ? 23.594 10.078 8.398 1 90.81 112 GLU A N 1
ATOM 824 C CA . GLU A 1 112 ? 22.859 11.297 8.688 1 90.81 112 GLU A CA 1
ATOM 825 C C . GLU A 1 112 ? 21.359 11.102 8.469 1 90.81 112 GLU A C 1
ATOM 827 O O . GLU A 1 112 ? 20.547 11.914 8.906 1 90.81 112 GLU A O 1
ATOM 832 N N . GLN A 1 113 ? 21 10.008 7.879 1 93.31 113 GLN A N 1
ATOM 833 C CA . GLN A 1 113 ? 19.609 9.789 7.516 1 93.31 113 GLN A CA 1
ATOM 834 C C . GLN A 1 113 ? 19.016 8.594 8.258 1 93.31 113 GLN A C 1
ATOM 836 O O . GLN A 1 113 ? 17.828 8.289 8.125 1 93.31 113 GLN A O 1
ATOM 841 N N . ASP A 1 114 ? 19.828 7.941 9.062 1 94.06 114 ASP A N 1
ATOM 842 C CA . ASP A 1 114 ? 19.375 6.734 9.742 1 94.06 114 ASP A CA 1
ATOM 843 C C . ASP A 1 114 ? 18.312 7.062 10.789 1 94.06 114 ASP A C 1
ATOM 845 O O . ASP A 1 114 ? 18.562 7.832 11.719 1 94.06 114 ASP A O 1
ATOM 849 N N . GLY A 1 115 ? 17.125 6.535 10.56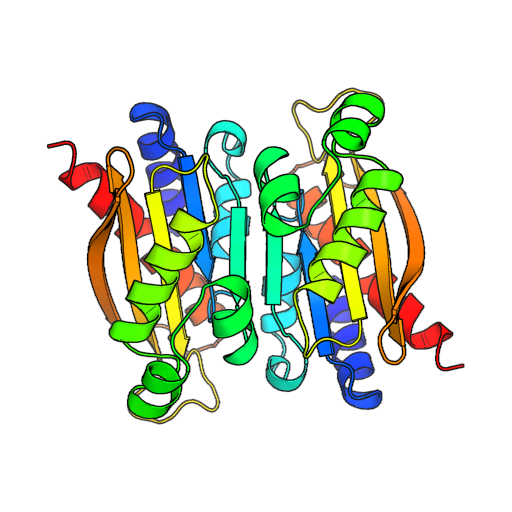2 1 96.25 115 GLY A N 1
ATOM 850 C CA . GLY A 1 115 ? 16.031 6.754 11.492 1 96.25 115 GLY A CA 1
ATOM 851 C C . GLY A 1 115 ? 15.234 8.008 11.195 1 96.25 115 GLY A C 1
ATOM 852 O O . GLY A 1 115 ? 14.344 8.383 11.961 1 96.25 115 GLY A O 1
ATOM 853 N N . VAL A 1 116 ? 15.516 8.648 10.062 1 97.88 116 VAL A N 1
ATOM 854 C CA . VAL A 1 116 ? 14.812 9.875 9.711 1 97.88 116 VAL A CA 1
ATOM 855 C C . VAL A 1 116 ? 13.648 9.555 8.781 1 97.88 116 VAL A C 1
ATOM 857 O O . VAL A 1 116 ? 13.797 8.773 7.836 1 97.88 116 VAL A O 1
ATOM 860 N N . VAL A 1 117 ? 12.508 10.148 9.102 1 98.69 117 VAL A N 1
ATOM 861 C CA . VAL A 1 117 ? 11.367 10.047 8.195 1 98.69 117 VAL A CA 1
ATOM 862 C C . VAL A 1 117 ? 10.812 11.438 7.898 1 98.69 117 VAL A C 1
ATOM 864 O O . VAL A 1 117 ? 10.938 12.352 8.719 1 98.69 117 VAL A O 1
ATOM 867 N N . TYR A 1 118 ? 10.305 11.602 6.746 1 98.88 118 TYR A N 1
ATOM 868 C CA . TYR A 1 118 ? 9.531 12.773 6.344 1 98.88 118 TYR A CA 1
ATOM 869 C C . TYR A 1 118 ? 8.07 12.406 6.121 1 98.88 118 TYR A C 1
ATOM 871 O O . TYR A 1 118 ? 7.762 11.383 5.504 1 98.88 118 TYR A O 1
ATOM 879 N N . VAL A 1 119 ? 7.188 13.242 6.676 1 98.94 119 VAL A N 1
ATOM 880 C CA . VAL A 1 119 ? 5.75 13.047 6.523 1 98.94 119 VAL A CA 1
ATOM 881 C C . VAL A 1 119 ? 5.113 14.305 5.945 1 98.94 119 VAL A C 1
ATOM 883 O O . VAL A 1 119 ? 5.441 15.422 6.359 1 98.94 119 VAL A O 1
ATOM 886 N N . ALA A 1 120 ? 4.266 14.117 4.965 1 98.88 120 ALA A N 1
ATOM 887 C CA . ALA A 1 120 ? 3.488 15.227 4.41 1 98.88 120 ALA A CA 1
ATOM 888 C C . ALA A 1 120 ? 2 14.883 4.379 1 98.88 120 ALA A C 1
ATOM 890 O O . ALA A 1 120 ? 1.624 13.734 4.121 1 98.88 120 ALA A O 1
ATOM 891 N N . VAL A 1 121 ? 1.188 15.828 4.676 1 98.81 121 VAL A N 1
ATOM 892 C CA . VAL A 1 121 ? -0.262 15.719 4.562 1 98.81 121 VAL A CA 1
ATOM 893 C C . VAL A 1 121 ? -0.778 16.703 3.521 1 98.81 121 VAL A C 1
ATOM 895 O O . VAL A 1 121 ? -0.344 17.859 3.484 1 98.81 121 VAL A O 1
ATOM 898 N N . ALA A 1 122 ? -1.623 16.219 2.645 1 98.56 122 ALA A N 1
ATOM 899 C CA . ALA A 1 122 ? -2.244 17.078 1.636 1 98.56 122 ALA A CA 1
ATOM 900 C C . ALA A 1 122 ? -3.766 16.984 1.705 1 98.56 122 ALA A C 1
ATOM 902 O O . ALA A 1 122 ? -4.316 16 2.195 1 98.56 122 ALA A O 1
ATOM 903 N N . GLN A 1 123 ? -4.387 17.969 1.273 1 97.44 123 GLN A N 1
ATOM 904 C CA . GLN A 1 123 ? -5.844 18.062 1.258 1 97.44 123 GLN A CA 1
ATOM 905 C C . GLN A 1 123 ? -6.352 18.547 -0.095 1 97.44 123 GLN A C 1
ATOM 907 O O . GLN A 1 123 ? -5.664 19.297 -0.787 1 97.44 123 GLN A O 1
ATOM 912 N N . ARG A 1 124 ? -7.449 18.016 -0.37 1 96.25 124 ARG A N 1
ATOM 913 C CA . ARG A 1 124 ? -8.156 18.438 -1.572 1 96.25 124 ARG A CA 1
ATOM 914 C C . ARG A 1 124 ? -9.211 19.5 -1.239 1 96.25 124 ARG A C 1
ATOM 916 O O . ARG A 1 124 ? -10.016 19.312 -0.328 1 96.25 124 ARG A O 1
ATOM 923 N N . GLN A 1 125 ? -9.117 20.594 -1.806 1 88.62 125 GLN A N 1
ATOM 924 C CA . GLN A 1 125 ? -10.148 21.641 -1.768 1 88.62 125 GLN A CA 1
ATOM 925 C C . GLN A 1 125 ? -10.664 21.953 -3.17 1 88.62 125 GLN A C 1
ATOM 927 O O . GLN A 1 125 ? -9.953 22.547 -3.98 1 88.62 125 GLN A O 1
ATOM 932 N N . GLN A 1 126 ? -11.859 21.516 -3.398 1 85.31 126 GLN A N 1
ATOM 933 C CA . GLN A 1 126 ? -12.422 21.594 -4.742 1 85.31 126 GLN A CA 1
ATOM 934 C C . GLN A 1 126 ? -11.547 20.844 -5.746 1 85.31 126 GLN A C 1
ATOM 936 O O . GLN A 1 126 ? -11.266 19.656 -5.566 1 85.31 126 GLN A O 1
ATOM 941 N N . GLN A 1 127 ? -10.867 21.469 -6.617 1 85.88 127 GLN A N 1
ATOM 942 C CA . GLN A 1 127 ? -10.133 20.75 -7.656 1 85.88 127 GLN A CA 1
ATOM 943 C C . GLN A 1 127 ? -8.625 20.922 -7.484 1 85.88 127 GLN A C 1
ATOM 945 O O . GLN A 1 127 ? -7.844 20.438 -8.312 1 85.88 127 GLN A O 1
ATOM 950 N N . THR A 1 128 ? -8.359 21.438 -6.301 1 93.31 128 THR A N 1
ATOM 951 C CA . THR A 1 128 ? -6.934 21.672 -6.098 1 93.31 128 THR A CA 1
ATOM 952 C C . THR A 1 128 ? -6.418 20.875 -4.902 1 93.31 128 THR A C 1
ATOM 954 O O . THR A 1 128 ? -7.152 20.656 -3.936 1 93.31 128 THR A O 1
ATOM 957 N N . VAL A 1 129 ? -5.207 20.438 -5.008 1 96.75 129 VAL A N 1
ATOM 958 C CA . VAL A 1 129 ? -4.535 19.703 -3.941 1 96.75 129 VAL A CA 1
ATOM 959 C C . VAL A 1 129 ? -3.395 20.547 -3.373 1 96.75 129 VAL A C 1
ATOM 961 O O . VAL A 1 129 ? -2.594 21.094 -4.125 1 96.75 129 VAL A O 1
ATOM 964 N N . HIS A 1 130 ? -3.371 20.625 -2.088 1 96.25 130 HIS A N 1
ATOM 965 C CA . HIS A 1 130 ? -2.293 21.375 -1.457 1 96.25 130 HIS A CA 1
ATOM 966 C C . HIS A 1 130 ? -1.757 20.656 -0.23 1 96.25 130 HIS A C 1
ATOM 968 O O . HIS A 1 130 ? -2.52 20.016 0.501 1 96.25 130 HIS A O 1
ATOM 974 N N . VAL A 1 131 ? -0.501 20.812 -0.025 1 97.81 131 VAL A N 1
ATOM 975 C CA . VAL A 1 131 ? 0.134 20.25 1.161 1 97.81 131 VAL A CA 1
ATOM 976 C C . VAL A 1 131 ? -0.153 21.125 2.371 1 97.81 131 VAL A C 1
ATOM 978 O O . VAL A 1 131 ? 0.087 22.344 2.334 1 97.81 131 VAL A O 1
ATOM 981 N N . THR A 1 132 ? -0.611 20.531 3.449 1 96.38 132 THR A N 1
ATOM 982 C CA . THR A 1 132 ? -1.02 21.297 4.617 1 96.38 132 THR A CA 1
ATOM 983 C C . THR A 1 132 ? -0.016 21.125 5.754 1 96.38 132 THR A C 1
ATOM 985 O O . THR A 1 132 ? 0.003 21.922 6.695 1 96.38 132 THR A O 1
ATOM 988 N N . SER A 1 133 ? 0.75 20.125 5.719 1 96.94 133 SER A N 1
ATOM 989 C CA . SER A 1 133 ? 1.724 19.859 6.773 1 96.94 133 SER A CA 1
ATOM 990 C C . SER A 1 133 ? 2.9 19.047 6.25 1 96.94 133 SER A C 1
ATOM 992 O O . SER A 1 133 ? 2.727 18.172 5.398 1 96.94 133 SER A O 1
ATOM 994 N N . VAL A 1 134 ? 4.066 19.359 6.676 1 98.38 134 VAL A N 1
ATOM 995 C CA . VAL A 1 134 ? 5.27 18.562 6.449 1 98.38 134 VAL A CA 1
ATOM 996 C C . VAL A 1 134 ? 6.086 18.484 7.738 1 98.38 134 VAL A C 1
ATOM 998 O O . VAL A 1 134 ? 6.227 19.469 8.453 1 98.38 134 VAL A O 1
ATOM 1001 N N . GLN A 1 135 ? 6.547 17.297 8.031 1 98.38 135 GLN A N 1
ATOM 1002 C CA . GLN A 1 135 ? 7.34 17.094 9.234 1 98.38 135 GLN A CA 1
ATOM 1003 C C . GLN A 1 135 ? 8.539 16.188 8.969 1 98.38 135 GLN A C 1
ATOM 1005 O O . GLN A 1 135 ? 8.445 15.242 8.203 1 98.38 135 GLN A O 1
ATOM 1010 N N . ARG A 1 136 ? 9.617 16.531 9.523 1 98.44 136 ARG A N 1
ATOM 1011 C CA . ARG A 1 136 ? 10.781 15.664 9.664 1 98.44 136 ARG A CA 1
ATOM 1012 C C . ARG A 1 136 ? 10.867 15.102 11.078 1 98.44 136 ARG A C 1
ATOM 1014 O O . ARG A 1 136 ? 10.828 15.844 12.055 1 98.44 136 ARG A O 1
ATOM 1021 N N . VAL A 1 137 ? 10.969 13.844 11.227 1 98.44 137 VAL A N 1
ATOM 1022 C CA . VAL A 1 137 ? 10.992 13.203 12.539 1 98.44 137 VAL A CA 1
ATOM 1023 C C . VAL A 1 137 ? 12.18 12.25 12.625 1 98.44 137 VAL A C 1
ATOM 1025 O O . VAL A 1 137 ? 12.469 11.508 11.68 1 98.44 137 VAL A O 1
ATOM 1028 N N . VAL A 1 138 ? 12.828 12.289 13.703 1 97.88 138 VAL A N 1
ATOM 1029 C CA . VAL A 1 138 ? 13.859 11.297 14.016 1 97.88 138 VAL A CA 1
ATOM 1030 C C . VAL A 1 138 ? 13.281 10.234 14.945 1 97.88 138 VAL A C 1
ATOM 1032 O O . VAL A 1 138 ? 12.898 10.531 16.078 1 97.88 138 VAL A O 1
ATOM 1035 N N . LEU A 1 139 ? 13.281 9.031 14.445 1 97.62 139 LEU A N 1
ATOM 1036 C CA . LEU A 1 139 ? 12.688 7.934 15.195 1 97.62 139 LEU A CA 1
ATOM 1037 C C . LEU A 1 139 ? 13.57 7.555 16.391 1 97.62 139 LEU A C 1
ATOM 1039 O O . LEU A 1 139 ? 14.789 7.73 16.344 1 97.62 139 LEU A O 1
ATOM 1043 N N . GLU A 1 140 ? 12.953 7.004 17.406 1 96.56 140 GLU A N 1
ATOM 1044 C CA . GLU A 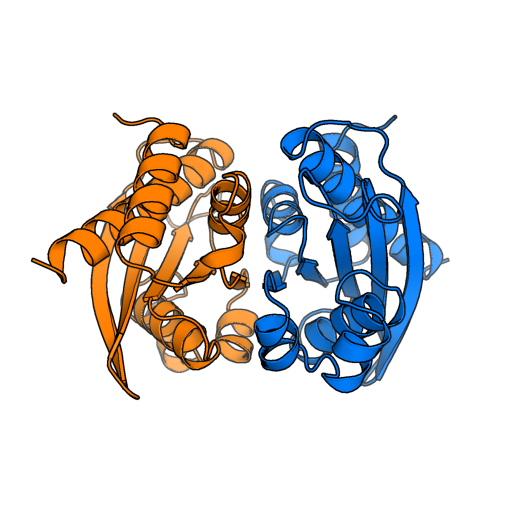1 140 ? 13.656 6.656 18.625 1 96.56 140 GLU A CA 1
ATOM 1045 C C . GLU A 1 140 ? 14.047 5.18 18.641 1 96.56 140 GLU A C 1
ATOM 1047 O O . GLU A 1 140 ? 15 4.789 19.312 1 96.56 140 GLU A O 1
ATOM 1052 N N . SER A 1 141 ? 13.336 4.371 17.922 1 94.94 141 SER A N 1
ATOM 1053 C CA . SER A 1 141 ? 13.578 2.93 17.906 1 94.94 141 SER A CA 1
ATOM 1054 C C . SER A 1 141 ? 14.859 2.598 17.156 1 94.94 141 SER A C 1
ATOM 1056 O O . SER A 1 141 ? 15.359 3.416 16.375 1 94.94 141 SER A O 1
ATOM 1058 N N . SER A 1 142 ? 15.32 1.307 17.438 1 90.75 142 SER A N 1
ATOM 1059 C CA . SER A 1 142 ? 16.656 0.998 16.906 1 90.75 142 SER A CA 1
ATOM 1060 C C . SER A 1 142 ? 16.578 -0.095 15.852 1 90.75 142 SER A C 1
ATOM 1062 O O . SER A 1 142 ? 17.438 -0.172 14.969 1 90.75 142 SER A O 1
ATOM 1064 N N . THR A 1 143 ? 15.586 -0.959 15.977 1 92.44 143 THR A N 1
ATOM 1065 C CA . THR A 1 143 ? 15.508 -2.033 14.992 1 92.44 143 THR A CA 1
ATOM 1066 C C . THR A 1 143 ? 14.562 -1.651 13.852 1 92.44 143 THR A C 1
ATOM 1068 O O . THR A 1 143 ? 13.648 -0.854 14.039 1 92.44 143 THR A O 1
ATOM 1071 N N . ARG A 1 144 ? 14.75 -2.207 12.695 1 93 144 ARG A N 1
ATOM 1072 C CA . ARG A 1 144 ? 13.961 -1.886 11.508 1 93 144 ARG A CA 1
ATOM 1073 C C . ARG A 1 144 ? 12.477 -2.115 11.766 1 93 144 ARG A C 1
ATOM 1075 O O . ARG A 1 144 ? 11.641 -1.277 11.406 1 93 144 ARG A O 1
ATOM 1082 N N . GLY A 1 145 ? 12.203 -3.289 12.305 1 94 145 GLY A N 1
ATOM 1083 C CA . GLY A 1 145 ? 10.812 -3.604 12.594 1 94 145 GLY A CA 1
ATOM 1084 C C . GLY A 1 145 ? 10.156 -2.602 13.523 1 94 145 GLY A C 1
ATOM 1085 O O . GLY A 1 145 ? 9.031 -2.16 13.273 1 94 145 GLY A O 1
ATOM 1086 N N . GLU A 1 146 ? 10.828 -2.238 14.594 1 96 146 GLU A N 1
ATOM 1087 C CA . GLU A 1 146 ? 10.305 -1.246 15.531 1 96 146 GLU A CA 1
ATOM 1088 C C . GLU A 1 146 ? 10.203 0.129 14.883 1 96 146 GLU A C 1
ATOM 1090 O O . GLU A 1 146 ? 9.266 0.88 15.148 1 96 146 GLU A O 1
ATOM 1095 N N . ARG A 1 147 ? 11.141 0.479 14.055 1 97.06 147 ARG A N 1
ATOM 1096 C CA . ARG A 1 147 ? 11.117 1.755 13.344 1 97.06 147 ARG A CA 1
ATOM 1097 C C . ARG A 1 147 ? 9.953 1.813 12.367 1 97.06 147 ARG A C 1
ATOM 1099 O O . ARG A 1 147 ? 9.32 2.861 12.203 1 97.06 147 ARG A O 1
ATOM 1106 N N . GLN A 1 148 ? 9.68 0.725 11.719 1 97.88 148 GLN A N 1
ATOM 1107 C CA . GLN A 1 148 ? 8.547 0.684 10.805 1 97.88 148 GLN A CA 1
ATOM 1108 C C . GLN A 1 148 ? 7.238 0.982 11.547 1 97.88 148 GLN A C 1
ATOM 1110 O O . GLN A 1 148 ? 6.418 1.765 11.062 1 97.88 148 GLN A O 1
ATOM 1115 N N . ARG A 1 149 ? 7.09 0.364 12.672 1 98 149 ARG A N 1
ATOM 1116 C CA . ARG A 1 149 ? 5.906 0.582 13.492 1 98 149 ARG A CA 1
ATOM 1117 C C . ARG A 1 149 ? 5.848 2.02 14 1 98 149 ARG A C 1
ATOM 1119 O O . ARG A 1 149 ? 4.789 2.646 13.984 1 98 149 ARG A O 1
ATOM 1126 N N . GLU A 1 150 ? 6.977 2.457 14.531 1 98.12 150 GLU A N 1
ATOM 1127 C CA . GLU A 1 150 ? 7.047 3.83 15.023 1 98.12 150 GLU A CA 1
ATOM 1128 C C . GLU A 1 150 ? 6.738 4.828 13.914 1 98.12 150 GLU A C 1
ATOM 1130 O O . GLU A 1 150 ? 5.992 5.789 14.125 1 98.12 150 GLU A O 1
ATOM 1135 N N . ALA A 1 151 ? 7.305 4.629 12.695 1 98.62 151 ALA A N 1
ATOM 1136 C CA . ALA A 1 151 ? 7.043 5.484 11.539 1 98.62 151 ALA A CA 1
ATOM 1137 C C . ALA A 1 151 ? 5.559 5.48 11.18 1 98.62 151 ALA A C 1
ATOM 1139 O O . ALA A 1 151 ? 5 6.516 10.82 1 98.62 151 ALA A O 1
ATOM 1140 N N . THR A 1 152 ? 4.957 4.328 11.258 1 98.81 152 THR A N 1
ATOM 1141 C CA . THR A 1 152 ? 3.521 4.207 11.023 1 98.81 152 THR A CA 1
ATOM 1142 C C . THR A 1 152 ? 2.738 5.09 11.992 1 98.81 152 THR A C 1
ATOM 1144 O O . THR A 1 152 ? 1.842 5.828 11.586 1 98.81 152 THR A O 1
ATOM 1147 N N . GLY A 1 153 ? 3.102 5.012 13.258 1 98.75 153 GLY A N 1
ATOM 1148 C CA . GLY A 1 153 ? 2.469 5.867 14.25 1 98.75 153 GLY A CA 1
ATOM 1149 C C . GLY A 1 153 ? 2.645 7.344 13.961 1 98.75 153 GLY A C 1
ATOM 1150 O O . GLY A 1 153 ? 1.705 8.125 14.109 1 98.75 153 GLY A O 1
ATOM 1151 N N . VAL A 1 154 ? 3.811 7.727 13.555 1 98.62 154 VAL A N 1
ATOM 1152 C CA . VAL A 1 154 ? 4.113 9.117 13.227 1 98.62 154 VAL A CA 1
ATOM 1153 C C . VAL A 1 154 ? 3.217 9.578 12.086 1 98.62 154 VAL A C 1
ATOM 1155 O O . VAL A 1 154 ? 2.613 10.656 12.156 1 98.62 154 VAL A O 1
ATOM 1158 N N . LEU A 1 155 ? 3.105 8.805 11.055 1 98.88 155 LEU A N 1
ATOM 1159 C CA . LEU A 1 155 ? 2.291 9.133 9.891 1 98.88 155 LEU A CA 1
ATOM 1160 C C . LEU A 1 155 ? 0.836 9.359 10.297 1 98.88 155 LEU A C 1
ATOM 1162 O O . LEU A 1 155 ? 0.241 10.383 9.945 1 98.88 155 LEU A O 1
ATOM 1166 N N . LEU A 1 156 ? 0.292 8.406 11.016 1 98.81 156 LEU A N 1
ATOM 1167 C CA . LEU A 1 156 ? -1.117 8.445 11.391 1 98.81 156 LEU A CA 1
ATOM 1168 C C . LEU A 1 156 ? -1.396 9.617 12.328 1 98.81 156 LEU A C 1
ATOM 1170 O O . LEU A 1 156 ? -2.428 10.281 12.203 1 98.81 156 LEU A O 1
ATOM 1174 N N . ASN A 1 157 ? -0.494 9.852 13.219 1 98.25 157 ASN A N 1
ATOM 1175 C CA . ASN A 1 157 ? -0.654 10.961 14.148 1 98.25 157 ASN A CA 1
ATOM 1176 C C . ASN A 1 157 ? -0.577 12.305 13.438 1 98.25 157 ASN A C 1
ATOM 1178 O O . ASN A 1 157 ? -1.329 13.227 13.758 1 98.25 157 ASN A O 1
ATOM 1182 N N . CYS A 1 158 ? 0.385 12.469 12.539 1 98.12 158 CYS A N 1
ATOM 1183 C CA . CYS A 1 158 ? 0.513 13.703 11.766 1 98.12 158 CYS A CA 1
ATOM 1184 C C . CYS A 1 158 ? -0.757 13.984 10.969 1 98.12 158 CYS A C 1
ATOM 1186 O O . CYS A 1 158 ? -1.234 15.117 10.93 1 98.12 158 CYS A O 1
ATOM 1188 N N . LEU A 1 159 ? -1.269 12.969 10.328 1 98.56 159 LEU A N 1
ATOM 1189 C CA . LEU A 1 159 ? -2.518 13.102 9.594 1 98.56 159 LEU A CA 1
ATOM 1190 C C . LEU A 1 159 ? -3.648 13.547 10.508 1 98.56 159 LEU A C 1
ATOM 1192 O O . LEU A 1 159 ? -4.367 14.508 10.203 1 98.56 159 LEU A O 1
ATOM 1196 N N . ASN A 1 160 ? -3.791 12.844 11.617 1 98.06 160 ASN A N 1
ATOM 1197 C CA . ASN A 1 160 ? -4.859 13.148 12.562 1 98.06 160 ASN A CA 1
ATOM 1198 C C . ASN A 1 160 ? -4.785 14.602 13.039 1 98.06 160 ASN A C 1
ATOM 1200 O O . ASN A 1 160 ? -5.793 15.305 13.062 1 98.06 160 ASN A O 1
ATOM 1204 N N . SER A 1 161 ? -3.58 15.008 13.445 1 96.75 161 SER A N 1
ATOM 1205 C CA . SER A 1 161 ? -3.379 16.375 13.914 1 96.75 161 SER A CA 1
ATOM 1206 C C . SER A 1 161 ? -3.713 17.391 12.828 1 96.75 161 SER A C 1
ATOM 1208 O O . SER A 1 161 ? -4.32 18.422 13.102 1 96.75 161 SER A O 1
ATOM 1210 N N . SER A 1 162 ? -3.344 17.109 11.609 1 95.94 162 SER A N 1
ATOM 1211 C CA . SER A 1 162 ? -3.559 18.031 10.5 1 95.94 162 SER A CA 1
ATOM 1212 C C . SER A 1 162 ? -5.047 18.203 10.219 1 95.94 162 SER A C 1
ATOM 1214 O O . SER A 1 162 ? -5.508 19.328 10.008 1 95.94 162 SER A O 1
ATOM 1216 N N . ILE A 1 163 ? -5.812 17.109 10.227 1 95 163 ILE A N 1
ATOM 1217 C CA . ILE A 1 163 ? -7.207 17.234 9.812 1 95 163 ILE A CA 1
ATOM 1218 C C . ILE A 1 163 ? -8.055 17.719 10.992 1 95 163 ILE A C 1
ATOM 1220 O O . ILE A 1 163 ? -9.203 18.125 10.805 1 95 163 ILE A O 1
ATOM 1224 N N . GLN A 1 164 ? -7.48 17.625 12.18 1 92.38 164 GLN A N 1
ATOM 1225 C CA . GLN A 1 164 ? -8.148 18.25 13.32 1 92.38 164 GLN A CA 1
ATOM 1226 C C . GLN A 1 164 ? -7.949 19.75 13.328 1 92.38 164 GLN A C 1
ATOM 1228 O O . GLN A 1 164 ? -8.836 20.5 13.734 1 92.38 164 GLN A O 1
ATOM 1233 N N . ALA A 1 165 ? -6.762 20.234 12.914 1 84.44 165 ALA A N 1
ATOM 1234 C CA . ALA A 1 165 ? -6.438 21.656 12.898 1 84.44 165 ALA A CA 1
ATOM 1235 C C . ALA A 1 165 ? -7.184 22.375 11.773 1 84.44 165 ALA A C 1
ATOM 1237 O O . ALA A 1 165 ? -7.566 23.547 11.922 1 84.44 165 ALA A O 1
ATOM 1238 N N . ASP A 1 166 ? -7.215 21.891 10.594 1 65.5 166 ASP A N 1
ATOM 1239 C CA . ASP A 1 166 ? -7.867 22.547 9.469 1 65.5 166 ASP A CA 1
ATOM 1240 C C . ASP A 1 166 ? -9.336 22.828 9.773 1 65.5 166 ASP A C 1
ATOM 1242 O O . ASP A 1 166 ? -9.914 23.781 9.242 1 65.5 166 ASP A O 1
ATOM 1246 N N . PHE A 1 167 ? -9.938 21.984 10.484 1 53.06 167 PHE A N 1
ATOM 1247 C CA . PHE A 1 167 ? -11.359 22.25 10.664 1 53.06 167 PHE A CA 1
ATOM 1248 C C . PHE A 1 167 ? -11.602 23.031 11.961 1 53.06 167 PHE A C 1
ATOM 1250 O O . PHE A 1 167 ? -12.75 23.266 12.344 1 53.06 167 PHE A O 1
ATOM 1257 N N . VAL A 1 168 ? -10.539 23.594 12.484 1 43.75 168 VAL A N 1
ATOM 1258 C CA . VAL A 1 168 ? -10.82 24.641 13.469 1 43.75 168 VAL A CA 1
ATOM 1259 C C . VAL A 1 168 ? -10.883 26 12.789 1 43.75 168 VAL A C 1
ATOM 1261 O O . VAL A 1 168 ? -10.18 26.234 11.805 1 43.75 168 VAL A O 1
ATOM 1264 N N . MET B 1 1 ? 1.82 -26.344 9.328 1 69.88 1 MET B N 1
ATOM 1265 C CA . MET B 1 1 ? 1.55 -25.203 8.469 1 69.88 1 MET B CA 1
ATOM 1266 C C . MET B 1 1 ? 2.619 -24.125 8.648 1 69.88 1 MET B C 1
ATOM 1268 O O . MET B 1 1 ? 3.02 -23.828 9.766 1 69.88 1 MET B O 1
ATOM 1272 N N . GLN B 1 2 ? 3.234 -23.734 7.613 1 89 2 GLN B N 1
ATOM 1273 C CA . GLN B 1 2 ? 4.32 -22.766 7.711 1 89 2 GLN B CA 1
ATOM 1274 C C . GLN B 1 2 ? 3.84 -21.453 8.32 1 89 2 GLN B C 1
ATOM 1276 O O . GLN B 1 2 ? 2.705 -21.031 8.086 1 89 2 GLN B O 1
ATOM 1281 N N . SER B 1 3 ? 4.645 -20.969 9.148 1 94.88 3 SER B N 1
ATOM 1282 C CA . SER B 1 3 ? 4.359 -19.641 9.688 1 94.88 3 SER B CA 1
ATOM 1283 C C . SER B 1 3 ? 4.469 -18.578 8.609 1 94.88 3 SER B C 1
ATOM 1285 O O . SER B 1 3 ? 5.074 -18.797 7.562 1 94.88 3 SER B O 1
ATOM 1287 N N . LEU B 1 4 ? 3.889 -17.484 8.82 1 96.75 4 LEU B N 1
ATOM 1288 C CA . LEU B 1 4 ? 3.975 -16.375 7.887 1 96.75 4 LEU B CA 1
ATOM 1289 C C . LEU B 1 4 ? 5.426 -15.953 7.668 1 96.75 4 LEU B C 1
ATOM 1291 O O . LEU B 1 4 ? 5.816 -15.625 6.547 1 96.75 4 LEU B O 1
ATOM 1295 N N . ASP B 1 5 ? 6.18 -15.992 8.781 1 96 5 ASP B N 1
ATOM 1296 C CA . ASP B 1 5 ? 7.598 -15.641 8.695 1 96 5 ASP B CA 1
ATOM 1297 C C . ASP B 1 5 ? 8.344 -16.609 7.777 1 96 5 ASP B C 1
ATOM 1299 O O . ASP B 1 5 ? 9.164 -16.188 6.961 1 96 5 ASP B O 1
ATOM 1303 N N . GLU B 1 6 ? 8.086 -17.859 7.914 1 97 6 GLU B N 1
ATOM 1304 C CA . GLU B 1 6 ? 8.734 -18.859 7.078 1 97 6 GLU B CA 1
ATOM 1305 C C . GLU B 1 6 ? 8.352 -18.688 5.609 1 97 6 GLU B C 1
ATOM 1307 O O . GLU B 1 6 ? 9.211 -18.766 4.73 1 97 6 GLU B O 1
ATOM 1312 N N . ILE B 1 7 ? 7.066 -18.438 5.375 1 97.69 7 ILE B N 1
ATOM 1313 C CA . ILE B 1 7 ? 6.574 -18.219 4.02 1 97.69 7 ILE B CA 1
ATOM 1314 C C . ILE B 1 7 ? 7.273 -17.016 3.402 1 97.69 7 ILE B C 1
ATOM 1316 O O . ILE B 1 7 ? 7.699 -17.062 2.246 1 97.69 7 ILE B O 1
ATOM 1320 N N . THR B 1 8 ? 7.379 -16 4.137 1 98.38 8 THR B N 1
ATOM 1321 C CA . THR B 1 8 ? 7.961 -14.742 3.693 1 98.38 8 THR B CA 1
ATOM 1322 C C . THR B 1 8 ? 9.438 -14.914 3.354 1 98.38 8 THR B C 1
ATOM 1324 O O . THR B 1 8 ? 9.898 -14.438 2.312 1 98.38 8 THR B O 1
ATOM 1327 N N . GLN B 1 9 ? 10.156 -15.602 4.211 1 97.75 9 GLN B N 1
ATOM 1328 C CA . GLN B 1 9 ? 11.578 -15.852 3.986 1 97.75 9 GLN B CA 1
ATOM 1329 C C . GLN B 1 9 ? 11.797 -16.719 2.746 1 97.75 9 GLN B C 1
ATOM 1331 O O . GLN B 1 9 ? 12.727 -16.484 1.976 1 97.75 9 GLN B O 1
ATOM 1336 N N . ASP B 1 10 ? 10.977 -17.703 2.652 1 97.88 10 ASP B N 1
ATOM 1337 C CA . ASP B 1 10 ? 11.07 -18.578 1.48 1 97.88 10 ASP B CA 1
ATOM 1338 C C . ASP B 1 10 ? 10.859 -17.781 0.193 1 97.88 10 ASP B C 1
ATOM 1340 O O . ASP B 1 10 ? 11.602 -17.953 -0.778 1 97.88 10 ASP B O 1
ATOM 1344 N N . LEU B 1 11 ? 9.859 -16.922 0.169 1 98.5 11 LEU B N 1
ATOM 1345 C CA . LEU B 1 11 ? 9.602 -16.094 -1.004 1 98.5 11 LEU B CA 1
ATOM 1346 C C . LEU B 1 11 ? 10.781 -15.172 -1.288 1 98.5 11 LEU B C 1
ATOM 1348 O O . LEU B 1 11 ? 11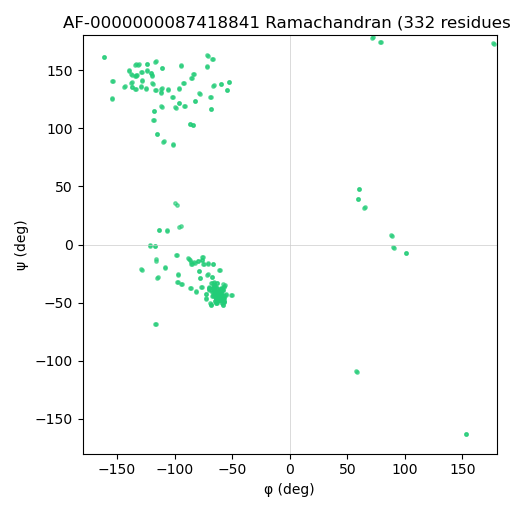.211 -15.047 -2.438 1 98.5 11 LEU B O 1
ATOM 1352 N N . ALA B 1 12 ? 11.266 -14.508 -0.247 1 98.44 12 ALA B N 1
ATOM 1353 C CA . ALA B 1 12 ? 12.391 -13.602 -0.405 1 98.44 12 ALA B CA 1
ATOM 1354 C C . ALA B 1 12 ? 13.586 -14.312 -1.028 1 98.44 12 ALA B C 1
ATOM 1356 O O . ALA B 1 12 ? 14.258 -13.766 -1.912 1 98.44 12 ALA B O 1
ATOM 1357 N N . ARG B 1 13 ? 13.844 -15.508 -0.568 1 97.88 13 ARG B N 1
ATOM 1358 C CA . ARG B 1 13 ? 14.945 -16.312 -1.106 1 97.88 13 ARG B CA 1
ATOM 1359 C C . ARG B 1 13 ? 14.719 -16.625 -2.582 1 97.88 13 ARG B C 1
ATOM 1361 O O . ARG B 1 13 ? 15.641 -16.516 -3.393 1 97.88 13 ARG B O 1
ATOM 1368 N N . THR B 1 14 ? 13.539 -17.031 -2.904 1 98.06 14 THR B N 1
ATOM 1369 C CA . THR B 1 14 ? 13.219 -17.375 -4.285 1 98.06 14 THR B CA 1
ATOM 1370 C C . THR B 1 14 ? 13.375 -16.156 -5.195 1 98.06 14 THR B C 1
ATOM 1372 O O . THR B 1 14 ? 13.938 -16.266 -6.289 1 98.06 14 THR B O 1
ATOM 1375 N N . LEU B 1 15 ? 12.852 -15.016 -4.785 1 98.31 15 LEU B N 1
ATOM 1376 C CA . LEU B 1 15 ? 12.977 -13.781 -5.555 1 98.31 15 LEU B CA 1
ATOM 1377 C C . LEU B 1 15 ? 14.445 -13.453 -5.801 1 98.31 15 LEU B C 1
ATOM 1379 O O . LEU B 1 15 ? 14.828 -13.078 -6.914 1 98.31 15 LEU B O 1
ATOM 1383 N N . ALA B 1 16 ? 15.227 -13.555 -4.758 1 97.75 16 ALA B N 1
ATOM 1384 C CA . ALA B 1 16 ? 16.656 -13.273 -4.859 1 97.75 16 ALA B CA 1
ATOM 1385 C C . ALA B 1 16 ? 17.344 -14.258 -5.801 1 97.75 16 ALA B C 1
ATOM 1387 O O . ALA B 1 16 ? 18.109 -13.852 -6.676 1 97.75 16 ALA B O 1
ATOM 1388 N N . ASP B 1 17 ? 17.109 -15.539 -5.582 1 97.12 17 ASP B N 1
ATOM 1389 C CA . ASP B 1 17 ? 17.719 -16.578 -6.391 1 97.12 17 ASP B CA 1
ATOM 1390 C C . ASP B 1 17 ? 17.391 -16.391 -7.871 1 97.12 17 ASP B C 1
ATOM 1392 O O . ASP B 1 17 ? 18.25 -16.625 -8.734 1 97.12 17 ASP B O 1
ATOM 1396 N N . ARG B 1 18 ? 16.203 -15.922 -8.172 1 97 18 ARG B N 1
ATOM 1397 C CA . ARG B 1 18 ? 15.75 -15.82 -9.555 1 97 18 ARG B CA 1
ATOM 1398 C C . ARG B 1 18 ? 15.914 -14.398 -10.078 1 97 18 ARG B C 1
ATOM 1400 O O . ARG B 1 18 ? 15.664 -14.133 -11.25 1 97 18 ARG B O 1
ATOM 1407 N N . GLN B 1 19 ? 16.234 -13.516 -9.18 1 97.25 19 GLN B N 1
ATOM 1408 C CA . GLN B 1 19 ? 16.438 -12.109 -9.516 1 97.25 19 GLN B CA 1
ATOM 1409 C C . GLN B 1 19 ? 15.18 -11.492 -10.117 1 97.25 19 GLN B C 1
ATOM 1411 O O . GLN B 1 19 ? 15.242 -10.859 -11.172 1 97.25 19 GLN B O 1
ATOM 1416 N N . LEU B 1 20 ? 14.078 -11.742 -9.453 1 97.81 20 LEU B N 1
ATOM 1417 C CA . LEU B 1 20 ? 12.789 -11.219 -9.906 1 97.81 20 LEU B CA 1
ATOM 1418 C C . LEU B 1 20 ? 12.336 -10.07 -9.016 1 97.81 20 LEU B C 1
ATOM 1420 O O . LEU B 1 20 ? 12.422 -10.156 -7.789 1 97.81 20 LEU B O 1
ATOM 1424 N N . ARG B 1 21 ? 11.898 -9.039 -9.633 1 98.5 21 ARG B N 1
ATOM 1425 C CA . ARG B 1 21 ? 11.258 -7.949 -8.898 1 98.5 21 ARG B CA 1
ATOM 1426 C C . ARG B 1 21 ? 9.742 -8.141 -8.852 1 98.5 21 ARG B C 1
ATOM 1428 O O . ARG B 1 21 ? 9.133 -8.539 -9.844 1 98.5 21 ARG B O 1
ATOM 1435 N N . VAL B 1 22 ? 9.219 -7.855 -7.699 1 98.88 22 VAL B N 1
ATOM 1436 C CA . VAL B 1 22 ? 7.801 -8.148 -7.484 1 98.88 22 VAL B CA 1
ATOM 1437 C C . VAL B 1 22 ? 7.055 -6.859 -7.141 1 98.88 22 VAL B C 1
ATOM 1439 O O . VAL B 1 22 ? 7.625 -5.941 -6.547 1 98.88 22 VAL B O 1
ATOM 1442 N N . VAL B 1 23 ? 5.785 -6.812 -7.562 1 98.94 23 VAL B N 1
ATOM 1443 C CA . VAL B 1 23 ? 4.844 -5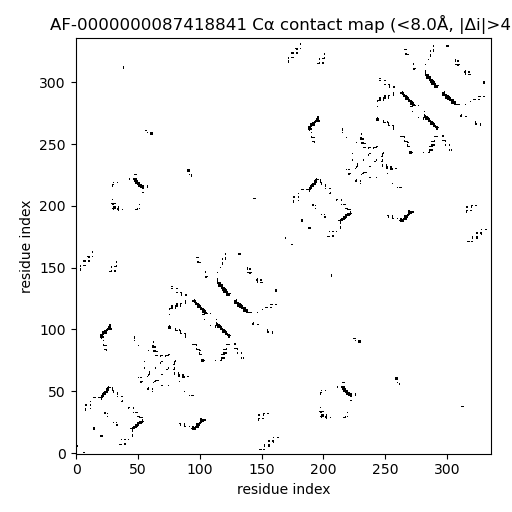.773 -7.152 1 98.94 23 VAL B CA 1
ATOM 1444 C C . VAL B 1 23 ? 3.51 -6.406 -6.762 1 98.94 23 VAL B C 1
ATOM 1446 O O . VAL B 1 23 ? 3.115 -7.434 -7.32 1 98.94 23 VAL B O 1
ATOM 1449 N N . PHE B 1 24 ? 2.816 -5.84 -5.75 1 98.94 24 PHE B N 1
ATOM 1450 C CA . PHE B 1 24 ? 1.556 -6.402 -5.281 1 98.94 24 PHE B CA 1
ATOM 1451 C C . PHE B 1 24 ? 0.391 -5.484 -5.633 1 98.94 24 PHE B C 1
ATOM 1453 O O . PHE B 1 24 ? 0.577 -4.281 -5.824 1 98.94 24 PHE B O 1
ATOM 1460 N N . ALA B 1 25 ? -0.73 -6.051 -5.797 1 98.94 25 ALA B N 1
ATOM 1461 C CA . ALA B 1 25 ? -2.025 -5.383 -5.707 1 98.94 25 ALA B CA 1
ATOM 1462 C C . ALA B 1 25 ? -2.873 -5.969 -4.582 1 98.94 25 ALA B C 1
ATOM 1464 O O . ALA B 1 25 ? -3.266 -7.137 -4.637 1 98.94 25 ALA B O 1
ATOM 1465 N N . GLU B 1 26 ? -3.139 -5.16 -3.578 1 98.94 26 GLU B N 1
ATOM 1466 C CA . GLU B 1 26 ? -3.814 -5.664 -2.387 1 98.94 26 GLU B CA 1
ATOM 1467 C C . GLU B 1 26 ? -5.145 -4.953 -2.164 1 98.94 26 GLU B C 1
ATOM 1469 O O . GLU B 1 26 ? -5.238 -3.734 -2.33 1 98.94 26 GLU B O 1
ATOM 1474 N N . SER B 1 27 ? -6.141 -5.66 -1.804 1 98.5 27 SER B N 1
ATOM 1475 C CA . SER B 1 27 ? -7.402 -5.074 -1.356 1 98.5 27 SER B CA 1
ATOM 1476 C C . SER B 1 27 ? -7.688 -5.426 0.099 1 98.5 27 SER B C 1
ATOM 1478 O O . SER B 1 27 ? -7.258 -4.715 1.011 1 98.5 27 SER B O 1
ATOM 1480 N N . CYS B 1 28 ? -7.961 -6.664 0.425 1 97.25 28 CYS B N 1
ATOM 1481 C CA . CYS B 1 28 ? -8.414 -7.074 1.747 1 97.25 28 CYS B CA 1
ATOM 1482 C C . CYS B 1 28 ? -7.254 -7.145 2.729 1 97.25 28 CYS B C 1
ATOM 1484 O O . CYS B 1 28 ? -7.441 -6.969 3.934 1 97.25 28 CYS B O 1
ATOM 1486 N N . THR B 1 29 ? -6.047 -7.426 2.24 1 98.44 29 THR B N 1
ATOM 1487 C CA . THR B 1 29 ? -4.875 -7.445 3.109 1 98.44 29 THR B CA 1
ATOM 1488 C C . THR B 1 29 ? -4.391 -6.027 3.398 1 98.44 29 THR B C 1
ATOM 1490 O O . THR B 1 29 ? -3.645 -5.805 4.352 1 98.44 29 THR B O 1
ATOM 1493 N N . ALA B 1 30 ? -4.723 -5.105 2.557 1 98.62 30 ALA B N 1
ATOM 1494 C CA . ALA B 1 30 ? -4.578 -3.666 2.754 1 98.62 30 ALA B CA 1
ATOM 1495 C C . ALA B 1 30 ? -3.121 -3.289 2.994 1 98.62 30 ALA B C 1
ATOM 1497 O O . ALA B 1 30 ? -2.82 -2.469 3.863 1 98.62 30 ALA B O 1
ATOM 1498 N N . GLY B 1 31 ? -2.223 -3.945 2.275 1 98.81 31 GLY B N 1
ATOM 1499 C CA . GLY B 1 31 ? -0.83 -3.535 2.355 1 98.81 31 GLY B CA 1
ATOM 1500 C C . GLY B 1 31 ? 0.004 -4.426 3.258 1 98.81 31 GLY B C 1
ATOM 1501 O O . GLY B 1 31 ? 1.232 -4.328 3.273 1 98.81 31 GLY B O 1
ATOM 1502 N N . LEU B 1 32 ? -0.598 -5.355 3.979 1 98.75 32 LEU B N 1
ATOM 1503 C CA . LEU B 1 32 ? 0.123 -6.184 4.941 1 98.75 32 LEU B CA 1
ATOM 1504 C C . LEU B 1 32 ? 1.129 -7.086 4.234 1 98.75 32 LEU B C 1
ATOM 1506 O O . LEU B 1 32 ? 2.195 -7.383 4.781 1 98.75 32 LEU B O 1
ATOM 1510 N N . ALA B 1 33 ? 0.829 -7.523 3.033 1 98.81 33 ALA B N 1
ATOM 1511 C CA . ALA B 1 33 ? 1.759 -8.383 2.303 1 98.81 33 ALA B CA 1
ATOM 1512 C C . ALA B 1 33 ? 3.059 -7.641 1.994 1 98.81 33 ALA B C 1
ATOM 1514 O O . ALA B 1 33 ? 4.148 -8.148 2.271 1 98.81 33 ALA B O 1
ATOM 1515 N N . ALA B 1 34 ? 2.916 -6.465 1.444 1 98.88 34 ALA B N 1
ATOM 1516 C CA . ALA B 1 34 ? 4.098 -5.664 1.139 1 98.88 34 ALA B CA 1
ATOM 1517 C C . ALA B 1 34 ? 4.879 -5.332 2.408 1 98.88 34 ALA B C 1
ATOM 1519 O O . ALA B 1 34 ? 6.109 -5.438 2.434 1 98.88 34 ALA B O 1
ATOM 1520 N N . ALA B 1 35 ? 4.137 -4.938 3.441 1 98.69 35 ALA B N 1
ATOM 1521 C CA . ALA B 1 35 ? 4.781 -4.594 4.707 1 98.69 35 ALA B CA 1
ATOM 1522 C C . ALA B 1 35 ? 5.562 -5.781 5.266 1 98.69 35 ALA B C 1
ATOM 1524 O O . ALA B 1 35 ? 6.672 -5.613 5.781 1 98.69 35 ALA B O 1
ATOM 1525 N N . THR B 1 36 ? 4.941 -6.938 5.191 1 98.44 36 THR B N 1
ATOM 1526 C CA . THR B 1 36 ? 5.555 -8.164 5.688 1 98.44 36 THR B CA 1
ATOM 1527 C C . THR B 1 36 ? 6.82 -8.492 4.906 1 98.44 36 THR B C 1
ATOM 1529 O O . THR B 1 36 ? 7.867 -8.766 5.496 1 98.44 36 THR B O 1
ATOM 1532 N N . LEU B 1 37 ? 6.738 -8.438 3.619 1 98.38 37 LEU B N 1
ATOM 1533 C CA . LEU B 1 37 ? 7.898 -8.75 2.791 1 98.38 37 LEU B CA 1
ATOM 1534 C C . LEU B 1 37 ? 9.008 -7.723 3 1 98.38 37 LEU B C 1
ATOM 1536 O O . LEU B 1 37 ? 10.188 -8.078 3 1 98.38 37 LEU B O 1
ATOM 1540 N N . ALA B 1 38 ? 8.688 -6.508 3.219 1 97.38 38 ALA B N 1
ATOM 1541 C CA . ALA B 1 38 ? 9.633 -5.41 3.381 1 97.38 38 ALA B CA 1
ATOM 1542 C C . ALA B 1 38 ? 10.461 -5.582 4.652 1 97.38 38 ALA B C 1
ATOM 1544 O O . ALA B 1 38 ? 11.492 -4.93 4.824 1 97.38 38 ALA B O 1
ATOM 1545 N N . SER B 1 39 ? 10.008 -6.426 5.531 1 93.94 39 SER B N 1
ATOM 1546 C CA . SER B 1 39 ? 10.727 -6.629 6.785 1 93.94 39 SER B CA 1
ATOM 1547 C C . SER B 1 39 ? 11.969 -7.492 6.578 1 93.94 39 SER B C 1
ATOM 1549 O O . SER B 1 39 ? 12.82 -7.582 7.465 1 93.94 39 SER B O 1
ATOM 1551 N N . VAL B 1 40 ? 12.07 -8.125 5.453 1 94.88 40 VAL B N 1
ATOM 1552 C CA . VAL B 1 40 ? 13.188 -9.023 5.164 1 94.88 40 VAL B CA 1
ATOM 1553 C C . VAL B 1 40 ? 14.391 -8.203 4.695 1 94.88 40 VAL B C 1
ATOM 1555 O O . VAL B 1 40 ? 14.305 -7.469 3.711 1 94.88 40 VAL B O 1
ATOM 1558 N N . PRO B 1 41 ? 15.516 -8.352 5.375 1 89.75 41 PRO B N 1
ATOM 1559 C CA . PRO B 1 41 ? 16.703 -7.633 4.926 1 89.75 41 PRO B CA 1
ATOM 1560 C C . PRO B 1 41 ? 17.047 -7.91 3.463 1 89.75 41 PRO B C 1
ATOM 1562 O O . PRO B 1 41 ? 17.016 -9.062 3.025 1 89.75 41 PRO B O 1
ATOM 1565 N N . GLY B 1 42 ? 17.328 -6.84 2.709 1 91.5 42 GLY B N 1
ATOM 1566 C CA . GLY B 1 42 ? 17.75 -6.996 1.327 1 91.5 42 GLY B CA 1
ATOM 1567 C C . GLY B 1 42 ? 16.609 -7 0.342 1 91.5 42 GLY B C 1
ATOM 1568 O O . GLY B 1 42 ? 16.812 -6.961 -0.872 1 91.5 42 GLY B O 1
ATOM 1569 N N . ILE B 1 43 ? 15.391 -6.926 0.841 1 95.69 43 ILE B N 1
ATOM 1570 C CA . ILE B 1 43 ? 14.211 -7.086 -0.002 1 95.69 43 ILE B CA 1
ATOM 1571 C C . ILE B 1 43 ? 14.055 -5.871 -0.913 1 95.69 43 ILE B C 1
ATOM 1573 O O . ILE B 1 43 ? 13.312 -5.914 -1.896 1 95.69 43 ILE B O 1
ATOM 1577 N N . SER B 1 44 ? 14.703 -4.781 -0.636 1 94.12 44 SER B N 1
ATOM 1578 C CA . SER B 1 44 ? 14.625 -3.553 -1.417 1 94.12 44 SER B CA 1
ATOM 1579 C C . SER B 1 44 ? 15.094 -3.773 -2.85 1 94.12 44 SER B C 1
ATOM 1581 O O . SER B 1 44 ? 14.734 -3.014 -3.752 1 94.12 44 SER B O 1
ATOM 1583 N N . ALA B 1 45 ? 15.859 -4.77 -3.076 1 95.81 45 ALA B N 1
ATOM 1584 C CA . ALA B 1 45 ? 16.344 -5.09 -4.414 1 95.81 45 ALA B CA 1
ATOM 1585 C C . ALA B 1 45 ? 15.25 -5.727 -5.266 1 95.81 45 ALA B C 1
ATOM 1587 O O . ALA B 1 45 ? 15.328 -5.711 -6.496 1 95.81 45 ALA B O 1
ATOM 1588 N N . TYR B 1 46 ? 14.188 -6.195 -4.566 1 98.19 46 TYR B N 1
ATOM 1589 C CA . TYR B 1 46 ? 13.273 -7.059 -5.301 1 98.19 46 TYR B CA 1
ATOM 1590 C C . TYR B 1 46 ? 11.836 -6.578 -5.152 1 98.19 46 TYR B C 1
ATOM 1592 O O . TYR B 1 46 ? 10.961 -6.961 -5.934 1 98.19 46 TYR B O 1
ATOM 1600 N N . LEU B 1 47 ? 11.508 -5.832 -4.156 1 98.62 47 LEU B N 1
ATOM 1601 C CA . LEU B 1 47 ? 10.164 -5.312 -3.934 1 98.62 47 LEU B CA 1
ATOM 1602 C C . LEU B 1 47 ? 9.992 -3.947 -4.59 1 98.62 47 LEU B C 1
ATOM 1604 O O . LEU B 1 47 ? 10.68 -2.988 -4.23 1 98.62 47 LEU B O 1
ATOM 1608 N N . CYS B 1 48 ? 9.078 -3.82 -5.52 1 98.75 48 CYS B N 1
ATOM 1609 C CA . CYS B 1 48 ? 8.805 -2.553 -6.184 1 98.75 48 CYS B CA 1
ATOM 1610 C C . CYS B 1 48 ? 7.801 -1.725 -5.387 1 98.75 48 CYS B C 1
ATOM 1612 O O . CYS B 1 48 ? 7.891 -0.496 -5.355 1 98.75 48 CYS B O 1
ATOM 1614 N N . GLY B 1 49 ? 6.836 -2.443 -4.812 1 98.69 49 GLY B N 1
ATOM 1615 C CA . GLY B 1 49 ? 5.773 -1.76 -4.09 1 98.69 49 GLY B CA 1
ATOM 1616 C C . GLY B 1 49 ? 4.473 -2.543 -4.059 1 98.69 49 GLY B C 1
ATOM 1617 O O . GLY B 1 49 ? 4.48 -3.771 -4.168 1 98.69 49 GLY B O 1
ATOM 1618 N N . SER B 1 50 ? 3.402 -1.845 -3.732 1 98.94 50 SER B N 1
ATOM 1619 C CA . SER B 1 50 ? 2.064 -2.428 -3.678 1 98.94 50 SER B CA 1
ATOM 1620 C C . SER B 1 50 ? 0.992 -1.369 -3.91 1 98.94 50 SER B C 1
ATOM 1622 O O . SER B 1 50 ? 1.001 -0.316 -3.268 1 98.94 50 SER B O 1
ATOM 1624 N N . ALA B 1 51 ? 0.153 -1.628 -4.855 1 98.94 51 ALA B N 1
ATOM 1625 C CA . ALA B 1 51 ? -1.07 -0.836 -4.969 1 98.94 51 ALA B CA 1
ATOM 1626 C C . ALA B 1 51 ? -2.16 -1.377 -4.051 1 98.94 51 ALA B C 1
ATOM 1628 O O . ALA B 1 51 ? -2.799 -2.387 -4.359 1 98.94 51 ALA B O 1
ATOM 1629 N N . VAL B 1 52 ? -2.365 -0.7 -2.947 1 98.88 52 VAL B N 1
ATOM 1630 C CA . VAL B 1 52 ? -3.455 -1.068 -2.049 1 98.88 52 VAL B CA 1
ATOM 1631 C C . VAL B 1 52 ? -4.746 -0.383 -2.494 1 98.88 52 VAL B C 1
ATOM 1633 O O . VAL B 1 52 ? -4.926 0.817 -2.273 1 98.88 52 VAL B O 1
ATOM 1636 N N . THR B 1 53 ? -5.617 -1.112 -3.102 1 98.69 53 THR B N 1
ATOM 1637 C CA . THR B 1 53 ? -6.852 -0.569 -3.662 1 98.69 53 THR B CA 1
ATOM 1638 C C . THR B 1 53 ? -8.062 -1.03 -2.855 1 98.69 53 THR B C 1
ATOM 1640 O O . THR B 1 53 ? -8.773 -1.945 -3.268 1 98.69 53 THR B O 1
ATOM 1643 N N . TYR B 1 54 ? -8.391 -0.28 -1.849 1 97.06 54 TYR B N 1
ATOM 1644 C CA . TYR B 1 54 ? -9.359 -0.715 -0.846 1 97.06 54 TYR B CA 1
ATOM 1645 C C . TYR B 1 54 ? -10.781 -0.417 -1.296 1 97.06 54 TYR B C 1
ATOM 1647 O O . TYR B 1 54 ? -11.742 -1.007 -0.785 1 97.06 54 TYR B O 1
ATOM 1655 N N . ARG B 1 55 ? -10.922 0.43 -2.248 1 97.12 55 ARG B N 1
ATOM 1656 C CA . ARG B 1 55 ? -12.219 0.758 -2.822 1 97.12 55 ARG B CA 1
ATOM 1657 C C . ARG B 1 55 ? -12.289 0.355 -4.289 1 97.12 55 ARG B C 1
ATOM 1659 O O . ARG B 1 55 ? -11.266 0.283 -4.969 1 97.12 55 ARG B O 1
ATOM 1666 N N . GLU B 1 56 ? -13.555 0.183 -4.738 1 97.44 56 GLU B N 1
ATOM 1667 C CA . GLU B 1 56 ? -13.734 -0.176 -6.141 1 97.44 56 GLU B CA 1
ATOM 1668 C C . GLU B 1 56 ? -13.25 0.938 -7.062 1 97.44 56 GLU B C 1
ATOM 1670 O O . GLU B 1 56 ? -12.625 0.673 -8.086 1 97.44 56 GLU B O 1
ATOM 1675 N N . ARG B 1 57 ? -13.523 2.141 -6.715 1 98 57 ARG B N 1
ATOM 1676 C CA . ARG B 1 57 ? -13.117 3.27 -7.543 1 98 57 ARG B CA 1
ATOM 1677 C C . ARG B 1 57 ? -11.594 3.354 -7.645 1 98 57 ARG B C 1
ATOM 1679 O O . ARG B 1 57 ? -11.055 3.697 -8.703 1 98 57 ARG B O 1
ATOM 1686 N N . THR B 1 58 ? -10.914 3.068 -6.582 1 98.44 58 THR B N 1
ATOM 1687 C CA . THR B 1 58 ? -9.461 3.07 -6.609 1 98.44 58 THR B CA 1
ATOM 1688 C C . THR B 1 58 ? -8.93 1.964 -7.52 1 98.44 58 THR B C 1
ATOM 1690 O O . THR B 1 58 ? -7.938 2.152 -8.227 1 98.44 58 THR B O 1
ATOM 1693 N N . LYS B 1 59 ? -9.609 0.754 -7.504 1 98.62 59 LYS B N 1
ATOM 1694 C CA . LYS B 1 59 ? -9.234 -0.321 -8.414 1 98.62 59 LYS B CA 1
ATOM 1695 C C . LYS B 1 59 ? -9.328 0.132 -9.875 1 98.62 59 LYS B C 1
ATOM 1697 O O . LYS B 1 59 ? -8.477 -0.208 -10.695 1 98.62 59 LYS B O 1
ATOM 1702 N N . GLN B 1 60 ? -10.352 0.888 -10.102 1 98.69 60 GLN B N 1
ATOM 1703 C CA . GLN B 1 60 ? -10.57 1.395 -11.453 1 98.69 60 GLN B CA 1
ATOM 1704 C C . GLN B 1 60 ? -9.508 2.426 -11.836 1 98.69 60 GLN B C 1
ATOM 1706 O O . GLN B 1 60 ? -8.859 2.299 -12.867 1 98.69 60 GLN B O 1
ATOM 1711 N N . ASP B 1 61 ? -9.312 3.385 -10.992 1 98 61 ASP B N 1
ATOM 1712 C CA . ASP B 1 61 ? -8.453 4.527 -11.297 1 98 61 ASP B CA 1
ATOM 1713 C C . ASP B 1 61 ? -6.98 4.109 -11.352 1 98 61 ASP B C 1
ATOM 1715 O O . ASP B 1 61 ? -6.223 4.602 -12.188 1 98 61 ASP B O 1
ATOM 1719 N N . TRP B 1 62 ? -6.578 3.193 -10.492 1 98.75 62 TRP B N 1
ATOM 1720 C CA . TRP B 1 62 ? -5.156 2.885 -10.359 1 98.75 62 TRP B CA 1
ATOM 1721 C C . TRP B 1 62 ? -4.77 1.702 -11.242 1 98.75 62 TRP B C 1
ATOM 1723 O O . TRP B 1 62 ? -3.658 1.65 -11.766 1 98.75 62 TRP B O 1
ATOM 1733 N N . LEU B 1 63 ? -5.742 0.734 -11.383 1 98.75 63 LEU B N 1
ATOM 1734 C CA . LEU B 1 63 ? -5.348 -0.55 -11.945 1 98.75 63 LEU B CA 1
ATOM 1735 C C . LEU B 1 63 ? -6.148 -0.853 -13.211 1 98.75 63 LEU B C 1
ATOM 1737 O O . LEU B 1 63 ? -5.992 -1.918 -13.812 1 98.75 63 LEU B O 1
ATOM 1741 N N . ARG B 1 64 ? -7.031 0 -13.609 1 98.44 64 ARG B N 1
ATOM 1742 C CA . ARG B 1 64 ? -7.844 -0.111 -14.812 1 98.44 64 ARG B CA 1
ATOM 1743 C C . ARG B 1 64 ? -8.781 -1.312 -14.734 1 98.44 64 ARG B C 1
ATOM 1745 O O . ARG B 1 64 ? -9.039 -1.972 -15.75 1 98.44 64 ARG B O 1
ATOM 1752 N N . VAL B 1 65 ? -9.18 -1.604 -13.562 1 98.81 65 VAL B N 1
ATOM 1753 C CA . VAL B 1 65 ? -10.195 -2.645 -13.414 1 98.81 65 VAL B CA 1
ATOM 1754 C C . VAL B 1 65 ? -11.508 -2.182 -14.047 1 98.81 65 VAL B C 1
ATOM 1756 O O . VAL B 1 65 ? -11.938 -1.047 -13.828 1 98.81 65 VAL B O 1
ATOM 1759 N N . SER B 1 66 ? -12.125 -3.029 -14.734 1 98.38 66 SER B N 1
ATOM 1760 C CA . SER B 1 66 ? -13.328 -2.705 -15.492 1 98.38 66 SER B CA 1
ATOM 1761 C C . SER B 1 66 ? -14.5 -2.412 -14.57 1 98.38 66 SER B C 1
ATOM 1763 O O . SER B 1 66 ? -14.859 -3.24 -13.727 1 98.38 66 SER B O 1
ATOM 1765 N N . ALA B 1 67 ? -15.094 -1.249 -14.82 1 97.94 67 ALA B N 1
ATOM 1766 C CA . ALA B 1 67 ? -16.312 -0.927 -14.07 1 97.94 67 ALA B CA 1
ATOM 1767 C C . ALA B 1 67 ? -17.406 -1.958 -14.336 1 97.94 67 ALA B C 1
ATOM 1769 O O . ALA B 1 67 ? -18.156 -2.311 -13.43 1 97.94 67 ALA B O 1
ATOM 1770 N N . GLU B 1 68 ? -17.453 -2.373 -15.555 1 98.06 68 GLU B N 1
ATOM 1771 C CA . GLU B 1 68 ? -18.438 -3.377 -15.938 1 98.06 68 GLU B CA 1
ATOM 1772 C C . GLU B 1 68 ? -18.219 -4.684 -15.188 1 98.06 68 GLU B C 1
ATOM 1774 O O . GLU B 1 68 ? -19.188 -5.293 -14.703 1 98.06 68 GLU B O 1
ATOM 1779 N N . ASP B 1 69 ? -17 -5.125 -15.047 1 97.94 69 ASP B N 1
ATOM 1780 C CA . ASP B 1 69 ? -16.688 -6.367 -14.336 1 97.94 69 ASP B CA 1
ATOM 1781 C C . ASP B 1 69 ? -16.969 -6.227 -12.844 1 97.94 69 ASP B C 1
ATOM 1783 O O . ASP B 1 69 ? -17.438 -7.164 -12.203 1 97.94 69 ASP B O 1
ATOM 1787 N N . LEU B 1 70 ? -16.656 -5.074 -12.32 1 97.75 70 LEU B N 1
ATOM 1788 C CA . LEU B 1 70 ? -16.953 -4.836 -10.914 1 97.75 70 LEU B CA 1
ATOM 1789 C C . LEU B 1 70 ? -18.453 -4.945 -10.656 1 97.75 70 LEU B C 1
ATOM 1791 O O . LEU B 1 70 ? -18.875 -5.539 -9.656 1 97.75 70 LEU B O 1
ATOM 1795 N N . ALA B 1 71 ? -19.219 -4.355 -11.539 1 96.88 71 ALA B N 1
ATOM 1796 C CA . ALA B 1 71 ? -20.672 -4.379 -11.398 1 96.88 71 ALA B CA 1
ATOM 1797 C C . ALA B 1 71 ? -21.219 -5.793 -11.57 1 96.88 71 ALA B C 1
ATOM 1799 O O . ALA B 1 71 ? -22.141 -6.203 -10.852 1 96.88 71 ALA B O 1
ATOM 1800 N N . ARG B 1 72 ? -20.641 -6.543 -12.453 1 97.06 72 ARG B N 1
ATOM 1801 C CA . ARG B 1 72 ? -21.141 -7.863 -12.82 1 97.06 72 ARG B CA 1
ATOM 1802 C C . ARG B 1 72 ? -20.703 -8.922 -11.812 1 97.06 72 ARG B C 1
ATOM 1804 O O . ARG B 1 72 ? -21.484 -9.789 -11.438 1 97.06 72 ARG B O 1
ATOM 1811 N N . PHE B 1 73 ? -19.453 -8.867 -11.328 1 96.06 73 PHE B N 1
ATOM 1812 C CA . PHE B 1 73 ? -18.891 -9.969 -10.555 1 96.06 73 PHE B CA 1
ATOM 1813 C C . PHE B 1 73 ? -18.594 -9.531 -9.133 1 96.06 73 PHE B C 1
ATOM 1815 O O . PHE B 1 73 ? -18.234 -10.352 -8.281 1 96.06 73 PHE B O 1
ATOM 1822 N N . THR B 1 74 ? -18.578 -8.258 -8.805 1 94.31 74 THR B N 1
ATOM 1823 C CA . THR B 1 74 ? -18.188 -7.637 -7.547 1 94.31 74 THR B CA 1
ATOM 1824 C C . THR B 1 74 ? -16.672 -7.547 -7.43 1 94.31 74 THR B C 1
ATOM 1826 O O . THR B 1 74 ? -15.953 -8.125 -8.234 1 94.31 74 THR B O 1
ATOM 1829 N N . ALA B 1 75 ? -16.188 -6.922 -6.438 1 95.81 75 ALA B N 1
ATOM 1830 C CA . ALA B 1 75 ? -14.766 -6.711 -6.207 1 95.81 75 ALA B CA 1
ATOM 1831 C C . ALA B 1 75 ? -14.078 -8.016 -5.801 1 95.81 75 ALA B C 1
ATOM 1833 O O . ALA B 1 75 ? -12.875 -8.172 -5.996 1 95.81 75 ALA B O 1
ATOM 1834 N N . VAL B 1 76 ? -14.844 -8.953 -5.203 1 97.19 76 VAL B N 1
ATOM 1835 C CA . VAL B 1 76 ? -14.32 -10.242 -4.766 1 97.19 76 VAL B CA 1
ATOM 1836 C C . VAL B 1 76 ? -14.695 -11.32 -5.781 1 97.19 76 VAL B C 1
ATOM 1838 O O . VAL B 1 76 ? -15.695 -12.016 -5.621 1 97.19 76 VAL B O 1
ATOM 1841 N N . SER B 1 77 ? -13.805 -11.414 -6.801 1 98 77 SER B N 1
ATOM 1842 C CA . SER B 1 77 ? -14.055 -12.336 -7.902 1 98 77 SER B CA 1
ATOM 1843 C C . SER B 1 77 ? -12.781 -12.633 -8.68 1 98 77 SER B C 1
ATOM 1845 O O . SER B 1 77 ? -11.797 -11.898 -8.57 1 98 77 SER B O 1
ATOM 1847 N N . GLU B 1 78 ? -12.836 -13.719 -9.43 1 98.38 78 GLU B N 1
ATOM 1848 C CA . GLU B 1 78 ? -11.695 -14.125 -10.242 1 98.38 78 GLU B CA 1
ATOM 1849 C C . GLU B 1 78 ? -11.398 -13.094 -11.32 1 98.38 78 GLU B C 1
ATOM 1851 O O . GLU B 1 78 ? -10.242 -12.688 -11.492 1 98.38 78 GLU B O 1
ATOM 1856 N N . PRO B 1 79 ? -12.406 -12.586 -12.086 1 98.69 79 PRO B N 1
ATOM 1857 C CA . PRO B 1 79 ? -12.086 -11.602 -13.125 1 98.69 79 PRO B CA 1
ATOM 1858 C C . PRO B 1 79 ? -11.414 -10.352 -12.57 1 98.69 79 PRO B C 1
ATOM 1860 O O . PRO B 1 79 ? -10.477 -9.828 -13.18 1 98.69 79 PRO B O 1
ATOM 1863 N N . VAL B 1 80 ? -11.805 -9.914 -11.438 1 98.75 80 VAL B N 1
ATOM 1864 C CA . VAL B 1 80 ? -11.297 -8.672 -10.867 1 98.75 80 VAL B CA 1
ATOM 1865 C C . VAL B 1 80 ? -9.867 -8.875 -10.391 1 98.75 80 VAL B C 1
ATOM 1867 O O . VAL B 1 80 ? -8.984 -8.047 -10.656 1 98.75 80 VAL B O 1
ATOM 1870 N N . VAL B 1 81 ? -9.625 -10.031 -9.742 1 98.88 81 VAL B N 1
ATOM 1871 C CA . VAL B 1 81 ? -8.273 -10.227 -9.211 1 98.88 81 VAL B CA 1
ATOM 1872 C C . VAL B 1 81 ? -7.285 -10.391 -10.359 1 98.88 81 VAL B C 1
ATOM 1874 O O . VAL B 1 81 ? -6.133 -9.953 -10.266 1 98.88 81 VAL B O 1
ATOM 1877 N N . ARG B 1 82 ? -7.691 -10.977 -11.469 1 98.88 82 ARG B N 1
ATOM 1878 C CA . ARG B 1 82 ? -6.859 -11.094 -12.664 1 98.88 82 ARG B CA 1
ATOM 1879 C C . ARG B 1 82 ? -6.473 -9.711 -13.188 1 98.88 82 ARG B C 1
ATOM 1881 O O . ARG B 1 82 ? -5.301 -9.461 -13.492 1 98.88 82 ARG B O 1
ATOM 1888 N N . GLN B 1 83 ? -7.469 -8.898 -13.266 1 98.88 83 GLN B N 1
ATOM 1889 C CA . GLN B 1 83 ? -7.242 -7.547 -13.758 1 98.88 83 GLN B CA 1
ATOM 1890 C C . GLN B 1 83 ? -6.328 -6.766 -12.82 1 98.88 83 GLN B C 1
ATOM 1892 O O . GLN B 1 83 ? -5.492 -5.977 -13.273 1 98.88 83 GLN B O 1
ATOM 1897 N N . MET B 1 84 ? -6.48 -7.004 -11.547 1 98.94 84 MET B N 1
ATOM 1898 C CA . MET B 1 84 ? -5.613 -6.352 -10.57 1 98.94 84 MET B CA 1
ATOM 1899 C C . MET B 1 84 ? -4.156 -6.75 -10.781 1 98.94 84 MET B C 1
ATOM 1901 O O . MET B 1 84 ? -3.271 -5.895 -10.805 1 98.94 84 MET B O 1
ATOM 1905 N N . ALA B 1 85 ? -3.943 -8.023 -10.961 1 98.94 85 ALA B N 1
ATOM 1906 C CA . ALA B 1 85 ? -2.586 -8.531 -11.148 1 98.94 85 ALA B CA 1
ATOM 1907 C C . ALA B 1 85 ? -1.974 -7.98 -12.438 1 98.94 85 ALA B C 1
ATOM 1909 O O . ALA B 1 85 ? -0.811 -7.57 -12.453 1 98.94 85 ALA B O 1
ATOM 1910 N N . ILE B 1 86 ? -2.75 -7.93 -13.453 1 98.75 86 ILE B N 1
ATOM 1911 C CA . ILE B 1 86 ? -2.289 -7.426 -14.742 1 98.75 86 ILE B CA 1
ATOM 1912 C C . ILE B 1 86 ? -2.018 -5.926 -14.641 1 98.75 86 ILE B C 1
ATOM 1914 O O . ILE B 1 86 ? -0.947 -5.457 -15.031 1 98.75 86 ILE B O 1
ATOM 1918 N N . GLY B 1 87 ? -3.012 -5.168 -14.141 1 98.69 87 GLY B N 1
ATOM 1919 C CA . GLY B 1 87 ? -2.928 -3.717 -14.078 1 98.69 87 GLY B CA 1
ATOM 1920 C C . GLY B 1 87 ? -1.72 -3.221 -13.305 1 98.69 87 GLY B C 1
ATOM 1921 O O . GLY B 1 87 ? -1.018 -2.314 -13.758 1 98.69 87 GLY B O 1
ATOM 1922 N N . VAL B 1 88 ? -1.454 -3.836 -12.172 1 98.88 88 VAL B N 1
ATOM 1923 C CA . VAL B 1 88 ? -0.358 -3.346 -11.344 1 98.88 88 VAL B CA 1
ATOM 1924 C C . VAL B 1 88 ? 0.977 -3.645 -12.016 1 98.88 88 VAL B C 1
ATOM 1926 O O . VAL B 1 88 ? 1.915 -2.848 -11.938 1 98.88 88 VAL B O 1
ATOM 1929 N N . LEU B 1 89 ? 1.083 -4.77 -12.625 1 98.56 89 LEU B N 1
ATOM 1930 C CA . LEU B 1 89 ? 2.32 -5.133 -13.305 1 98.56 89 LEU B CA 1
ATOM 1931 C C . LEU B 1 89 ? 2.557 -4.238 -14.516 1 98.56 89 LEU B C 1
ATOM 1933 O O . LEU B 1 89 ? 3.682 -3.797 -14.758 1 98.56 89 LEU B O 1
ATOM 1937 N N . GLU B 1 90 ? 1.534 -3.955 -15.234 1 98.12 90 GLU B N 1
ATOM 1938 C CA . GLU B 1 90 ? 1.652 -3.078 -16.391 1 98.12 90 GLU B CA 1
ATOM 1939 C C . GLU B 1 90 ? 2.086 -1.673 -15.984 1 98.12 90 GLU B C 1
ATOM 1941 O O . GLU B 1 90 ? 2.82 -1.006 -16.719 1 98.12 90 GLU B O 1
ATOM 1946 N N . ASN B 1 91 ? 1.686 -1.229 -14.836 1 97.94 91 ASN B N 1
ATOM 1947 C CA . ASN B 1 91 ? 1.997 0.108 -14.344 1 97.94 91 ASN B CA 1
ATOM 1948 C C . ASN B 1 91 ? 3.406 0.176 -13.766 1 97.94 91 ASN B C 1
ATOM 1950 O O . ASN B 1 91 ? 3.898 1.26 -13.445 1 97.94 91 ASN B O 1
ATOM 1954 N N . THR B 1 92 ? 3.98 -1.013 -13.539 1 98.19 92 THR B N 1
ATOM 1955 C CA . THR B 1 92 ? 5.262 -1.067 -12.844 1 98.19 92 THR B CA 1
ATOM 1956 C C . THR B 1 92 ? 6.352 -1.614 -13.758 1 98.19 92 THR B C 1
ATOM 1958 O O . THR B 1 92 ? 6.645 -2.811 -13.742 1 98.19 92 THR B O 1
ATOM 1961 N N . VAL B 1 93 ? 7.031 -0.799 -14.359 1 95.38 93 VAL B N 1
ATOM 1962 C CA . VAL B 1 93 ? 7.898 -1.164 -15.469 1 95.38 93 VAL B CA 1
ATOM 1963 C C . VAL B 1 93 ? 9.047 -2.033 -14.969 1 95.38 93 VAL B C 1
ATOM 1965 O O . VAL B 1 93 ? 9.523 -2.92 -15.68 1 95.38 93 VAL B O 1
ATOM 1968 N N . GLU B 1 94 ? 9.422 -1.889 -13.789 1 96.44 94 GLU B N 1
ATOM 1969 C CA . GLU B 1 94 ? 10.602 -2.586 -13.281 1 96.44 94 GLU B CA 1
ATOM 1970 C C . GLU B 1 94 ? 10.234 -3.965 -12.742 1 96.44 94 GLU B C 1
ATOM 1972 O O . GLU B 1 94 ? 11.117 -4.773 -12.438 1 96.44 94 GLU B O 1
ATOM 1977 N N . ALA B 1 95 ? 8.969 -4.191 -12.594 1 98.12 95 ALA B N 1
ATOM 1978 C CA . ALA B 1 95 ? 8.562 -5.449 -11.977 1 98.12 95 ALA B CA 1
ATOM 1979 C C . ALA B 1 95 ? 8.469 -6.566 -13.008 1 98.12 95 ALA B C 1
ATOM 1981 O O . ALA B 1 95 ? 8.031 -6.34 -14.141 1 98.12 95 ALA B O 1
ATOM 1982 N N . ASP B 1 96 ? 8.859 -7.75 -12.578 1 97.94 96 ASP B N 1
ATOM 1983 C CA . ASP B 1 96 ? 8.797 -8.938 -13.422 1 97.94 96 ASP B CA 1
ATOM 1984 C C . ASP B 1 96 ? 7.535 -9.75 -13.141 1 97.94 96 ASP B C 1
ATOM 1986 O O . ASP B 1 96 ? 7.023 -10.43 -14.031 1 97.94 96 ASP B O 1
ATOM 1990 N N . VAL B 1 97 ? 7.086 -9.727 -11.93 1 98.56 97 VAL B N 1
ATOM 1991 C CA . VAL B 1 97 ? 5.957 -10.539 -11.484 1 98.56 97 VAL B CA 1
ATOM 1992 C C . VAL B 1 97 ? 5.066 -9.719 -10.555 1 98.56 97 VAL B C 1
ATOM 1994 O O . VAL B 1 97 ? 5.531 -8.773 -9.914 1 98.56 97 VAL B O 1
ATOM 1997 N N . SER B 1 98 ? 3.816 -10.031 -10.578 1 98.88 98 SER B N 1
ATOM 1998 C CA . SER B 1 98 ? 2.879 -9.43 -9.633 1 98.88 98 SER B CA 1
ATOM 1999 C C . SER B 1 98 ? 2.01 -10.492 -8.969 1 98.88 98 SER B C 1
ATOM 2001 O O . SER B 1 98 ? 1.88 -11.609 -9.477 1 98.88 98 SER B O 1
ATOM 2003 N N . ALA B 1 99 ? 1.526 -10.203 -7.836 1 98.94 99 ALA B N 1
ATOM 2004 C CA . ALA B 1 99 ? 0.498 -10.984 -7.152 1 98.94 99 ALA B CA 1
ATOM 2005 C C . ALA B 1 99 ? -0.596 -10.078 -6.59 1 98.94 99 ALA B C 1
ATOM 2007 O O . ALA B 1 99 ? -0.306 -9.023 -6.023 1 98.94 99 ALA B O 1
ATOM 2008 N N . ALA B 1 100 ? -1.787 -10.477 -6.824 1 98.94 100 ALA B N 1
ATOM 2009 C CA . ALA B 1 100 ? -2.934 -9.68 -6.402 1 98.94 100 ALA B CA 1
ATOM 2010 C C . ALA B 1 100 ? -3.877 -10.492 -5.523 1 98.94 100 ALA B C 1
ATOM 2012 O O . ALA B 1 100 ? -3.971 -11.711 -5.664 1 98.94 100 ALA B O 1
ATOM 2013 N N . ILE B 1 101 ? -4.555 -9.781 -4.605 1 98.94 101 ILE B N 1
ATOM 2014 C CA . ILE B 1 101 ? -5.496 -10.477 -3.73 1 98.94 101 ILE B CA 1
ATOM 2015 C C . ILE B 1 101 ? -6.711 -9.586 -3.471 1 98.94 101 ILE B C 1
ATOM 2017 O O . ILE B 1 101 ? -6.574 -8.375 -3.289 1 98.94 101 ILE B O 1
ATOM 2021 N N . THR B 1 102 ? -7.832 -10.094 -3.523 1 98.69 102 THR B N 1
ATOM 2022 C CA . THR B 1 102 ? -9.094 -9.508 -3.074 1 98.69 102 THR B CA 1
ATOM 2023 C C . THR B 1 102 ? -9.906 -10.531 -2.279 1 98.69 102 THR B C 1
ATOM 2025 O O . THR B 1 102 ? -9.68 -11.734 -2.4 1 98.69 102 THR B O 1
ATOM 2028 N N . GLY B 1 103 ? -10.766 -10.062 -1.393 1 97.5 103 GLY B N 1
ATOM 2029 C CA . GLY B 1 103 ? -11.531 -10.969 -0.557 1 97.5 103 GLY B CA 1
ATOM 2030 C C . GLY B 1 103 ? -12.422 -10.258 0.446 1 97.5 103 GLY B C 1
ATOM 2031 O O . GLY B 1 103 ? -12.43 -9.031 0.513 1 97.5 103 GLY B O 1
ATOM 2032 N N . HIS B 1 104 ? -13.219 -11.008 1.108 1 94.94 104 HIS B N 1
ATOM 2033 C CA . HIS B 1 104 ? -14.039 -10.547 2.225 1 94.94 104 HIS B CA 1
ATOM 2034 C C . HIS B 1 104 ? -13.562 -11.148 3.543 1 94.94 104 HIS B C 1
ATOM 2036 O O . HIS B 1 104 ? -13.664 -12.359 3.75 1 94.94 104 HIS B O 1
ATOM 2042 N N . LEU B 1 105 ? -13.156 -10.25 4.43 1 94.62 105 LEU B N 1
ATOM 2043 C CA . LEU B 1 105 ? -12.602 -10.742 5.684 1 94.62 105 LEU B CA 1
ATOM 2044 C C . LEU B 1 105 ? -13.57 -10.523 6.836 1 94.62 105 LEU B C 1
ATOM 2046 O O . LEU B 1 105 ? -13.211 -10.703 8 1 94.62 105 LEU B O 1
ATOM 2050 N N . GLY B 1 106 ? -14.82 -10.18 6.504 1 88.62 106 GLY B N 1
ATOM 2051 C CA . GLY B 1 106 ? -15.82 -9.914 7.527 1 88.62 106 GLY B CA 1
ATOM 2052 C C . GLY B 1 106 ? -15.586 -8.609 8.266 1 88.62 106 GLY B C 1
ATOM 2053 O O . GLY B 1 106 ? -14.711 -7.828 7.887 1 88.62 106 GLY B O 1
ATOM 2054 N N . PRO B 1 107 ? -16.594 -8.312 9.25 1 82.5 107 PRO B N 1
ATOM 2055 C CA . PRO B 1 107 ? -17.719 -9.117 9.703 1 82.5 107 PRO B CA 1
ATOM 2056 C C . PRO B 1 107 ? -18.969 -8.938 8.828 1 82.5 107 PRO B C 1
ATOM 2058 O O . PRO B 1 107 ? -19.906 -9.734 8.914 1 82.5 107 PRO B O 1
ATOM 2061 N N . ASP B 1 108 ? -19.016 -7.969 8.008 1 82.56 108 ASP B N 1
ATOM 2062 C CA . ASP B 1 108 ? -20.25 -7.648 7.281 1 82.56 108 ASP B CA 1
ATOM 2063 C C . ASP B 1 108 ? -20.219 -8.211 5.863 1 82.56 108 ASP B C 1
ATOM 2065 O O . ASP B 1 108 ? -20.828 -7.645 4.953 1 82.56 108 ASP B O 1
ATOM 2069 N N . ALA B 1 109 ? -19.609 -9.367 5.738 1 86.5 109 ALA B N 1
ATOM 2070 C CA . ALA B 1 109 ? -19.5 -9.977 4.418 1 86.5 109 ALA B CA 1
ATOM 2071 C C . ALA B 1 109 ? -20.766 -10.766 4.078 1 86.5 109 ALA B C 1
ATOM 2073 O O . ALA B 1 109 ? -21.422 -11.305 4.969 1 86.5 109 ALA B O 1
ATOM 2074 N N . PRO B 1 110 ? -21.141 -10.781 2.738 1 89.19 110 PRO B N 1
ATOM 2075 C CA . PRO B 1 110 ? -22.156 -11.758 2.355 1 89.19 110 PRO B CA 1
ATOM 2076 C C . PRO B 1 110 ? -21.812 -13.18 2.779 1 89.19 110 PRO B C 1
ATOM 2078 O O . PRO B 1 110 ? -20.641 -13.57 2.73 1 89.19 110 PRO B O 1
ATOM 2081 N N . ALA B 1 111 ? -22.75 -13.898 3.232 1 88.81 111 ALA B N 1
ATOM 2082 C CA . ALA B 1 111 ? -22.547 -15.219 3.826 1 88.81 111 ALA B CA 1
ATOM 2083 C C . ALA B 1 111 ? -21.703 -16.109 2.916 1 88.81 111 ALA B C 1
ATOM 2085 O O . ALA B 1 111 ? -20.766 -16.766 3.375 1 88.81 111 ALA B O 1
ATOM 2086 N N . GLU B 1 112 ? -21.984 -16.094 1.616 1 90.75 112 GLU B N 1
ATOM 2087 C CA . GLU B 1 112 ? -21.328 -17 0.672 1 90.75 112 GLU B CA 1
ATOM 2088 C C . GLU B 1 112 ? -19.891 -16.547 0.375 1 90.75 112 GLU B C 1
ATOM 2090 O O . GLU B 1 112 ? -19.109 -17.328 -0.169 1 90.75 112 GLU B O 1
ATOM 2095 N N . GLN B 1 113 ? -19.562 -15.367 0.809 1 93.25 113 GLN B N 1
ATOM 2096 C CA . GLN B 1 113 ? -18.25 -14.805 0.46 1 93.25 113 GLN B CA 1
ATOM 2097 C C . GLN B 1 113 ? -17.406 -14.578 1.705 1 93.25 113 GLN B C 1
ATOM 2099 O O . GLN B 1 113 ? -16.25 -14.164 1.604 1 93.25 113 GLN B O 1
ATOM 2104 N N . ASP B 1 114 ? -17.953 -14.875 2.859 1 94.06 114 ASP B N 1
ATOM 2105 C CA . ASP B 1 114 ? -17.234 -14.609 4.105 1 94.06 114 ASP B CA 1
ATOM 2106 C C . ASP B 1 114 ? -16.031 -15.523 4.25 1 94.06 114 ASP B C 1
ATOM 2108 O O . ASP B 1 114 ? -16.172 -16.75 4.254 1 94.06 114 ASP B O 1
ATOM 2112 N N . GLY B 1 115 ? -14.859 -14.906 4.262 1 96.12 115 GLY B N 1
ATOM 2113 C CA . GLY B 1 115 ? -13.625 -15.664 4.414 1 96.12 115 GLY B CA 1
ATOM 2114 C C . GLY B 1 115 ? -13.047 -16.125 3.092 1 96.12 115 GLY B C 1
ATOM 2115 O O . GLY B 1 115 ? -12.07 -16.875 3.066 1 96.12 115 GLY B O 1
ATOM 2116 N N . VAL B 1 116 ? -13.617 -15.68 1.987 1 97.88 116 VAL B N 1
ATOM 2117 C CA . VAL B 1 116 ? -13.133 -16.094 0.673 1 97.88 116 VAL B CA 1
ATOM 2118 C C . VAL B 1 116 ? -12.164 -15.047 0.126 1 97.88 116 VAL B C 1
ATOM 2120 O O . VAL B 1 116 ? -12.43 -13.844 0.205 1 97.88 116 VAL B O 1
ATOM 2123 N N . VAL B 1 117 ? -11.055 -15.555 -0.398 1 98.69 117 VAL B N 1
ATOM 2124 C CA . VAL B 1 117 ? -10.133 -14.664 -1.092 1 98.69 117 VAL B CA 1
ATOM 2125 C C . VAL B 1 117 ? -9.797 -15.234 -2.467 1 98.69 117 VAL B C 1
ATOM 2127 O O . VAL B 1 117 ? -9.844 -16.453 -2.668 1 98.69 117 VAL B O 1
ATOM 2130 N N . TYR B 1 118 ? -9.57 -14.391 -3.373 1 98.88 118 TYR B N 1
ATOM 2131 C CA . TYR B 1 118 ? -9.016 -14.719 -4.684 1 98.88 118 TYR B CA 1
ATOM 2132 C C . TYR B 1 118 ? -7.605 -14.172 -4.832 1 98.88 118 TYR B C 1
ATOM 2134 O O . TYR B 1 118 ? -7.336 -13.023 -4.465 1 98.88 118 TYR B O 1
ATOM 2142 N N . VAL B 1 119 ? -6.719 -15.023 -5.355 1 98.94 119 VAL B N 1
ATOM 2143 C CA . VAL B 1 119 ? -5.336 -14.633 -5.598 1 98.94 119 VAL B CA 1
ATOM 2144 C C . VAL B 1 119 ? -4.973 -14.891 -7.055 1 98.94 119 VAL B C 1
ATOM 2146 O O . VAL B 1 119 ? -5.32 -15.938 -7.613 1 98.94 119 VAL B O 1
ATOM 2149 N N . ALA B 1 120 ? -4.328 -13.922 -7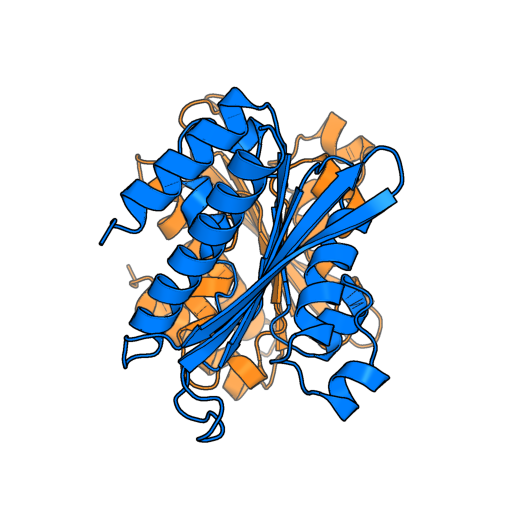.66 1 98.88 120 ALA B N 1
ATOM 2150 C CA . ALA B 1 120 ? -3.801 -14.094 -9.008 1 98.88 120 ALA B CA 1
ATOM 2151 C C . ALA B 1 120 ? -2.328 -13.703 -9.078 1 98.88 120 ALA B C 1
ATOM 2153 O O . ALA B 1 120 ? -1.899 -12.75 -8.422 1 98.88 120 ALA B O 1
ATOM 2154 N N . VAL B 1 121 ? -1.577 -14.43 -9.812 1 98.81 121 VAL B N 1
ATOM 2155 C CA . VAL B 1 121 ? -0.179 -14.117 -10.094 1 98.81 121 VAL B CA 1
ATOM 2156 C C . VAL B 1 121 ? 0.002 -13.867 -11.594 1 98.81 121 VAL B C 1
ATOM 2158 O O . VAL B 1 121 ? -0.545 -14.594 -12.422 1 98.81 121 VAL B O 1
ATOM 2161 N N . ALA B 1 122 ? 0.69 -12.797 -11.906 1 98.56 122 ALA B N 1
ATOM 2162 C CA . ALA B 1 122 ? 0.991 -12.477 -13.305 1 98.56 122 ALA B CA 1
ATOM 2163 C C . ALA B 1 122 ? 2.494 -12.32 -13.516 1 98.56 122 ALA B C 1
ATOM 2165 O O . ALA B 1 122 ? 3.236 -12.039 -12.57 1 98.56 122 ALA B O 1
ATOM 2166 N N . GLN B 1 123 ? 2.898 -12.523 -14.672 1 97.44 123 GLN B N 1
ATOM 2167 C CA . GLN B 1 123 ? 4.301 -12.414 -15.047 1 97.44 123 GLN B CA 1
ATOM 2168 C C . GLN B 1 123 ? 4.465 -11.609 -16.328 1 97.44 123 GLN B C 1
ATOM 2170 O O . GLN B 1 123 ? 3.57 -11.602 -17.188 1 97.44 123 GLN B O 1
ATOM 2175 N N . ARG B 1 124 ? 5.527 -10.945 -16.312 1 96.25 124 ARG B N 1
ATOM 2176 C CA . ARG B 1 124 ? 5.914 -10.203 -17.516 1 96.25 124 ARG B CA 1
ATOM 2177 C C . ARG B 1 124 ? 6.898 -11 -18.359 1 96.25 124 ARG B C 1
ATOM 2179 O O . ARG B 1 124 ? 7.895 -11.516 -17.844 1 96.25 124 ARG B O 1
ATOM 2186 N N . GLN B 1 125 ? 6.582 -11.258 -19.531 1 88.81 125 GLN B N 1
ATOM 2187 C CA . GLN B 1 125 ? 7.48 -11.812 -20.547 1 88.81 125 GLN B CA 1
ATOM 2188 C C . GLN B 1 125 ? 7.656 -10.852 -21.719 1 88.81 125 GLN B C 1
ATOM 2190 O O . GLN B 1 125 ? 6.742 -10.672 -22.516 1 88.81 125 GLN B O 1
ATOM 2195 N N . GLN B 1 126 ? 8.812 -10.281 -21.75 1 85.44 126 GLN B N 1
ATOM 2196 C CA . GLN B 1 126 ? 9.07 -9.211 -22.703 1 85.44 126 GLN B CA 1
ATOM 2197 C C . GLN B 1 126 ? 8.086 -8.055 -22.531 1 85.44 126 GLN B C 1
ATOM 2199 O O . GLN B 1 126 ? 7.973 -7.5 -21.438 1 85.44 126 GLN B O 1
ATOM 2204 N N . GLN B 1 127 ? 7.18 -7.836 -23.391 1 86 127 GLN B N 1
ATOM 2205 C CA . GLN B 1 127 ? 6.32 -6.66 -23.281 1 86 127 GLN B CA 1
ATOM 2206 C C . GLN B 1 127 ? 4.875 -7.059 -23 1 86 127 GLN B C 1
ATOM 2208 O O . GLN B 1 127 ? 3.986 -6.207 -22.953 1 86 127 GLN B O 1
ATOM 2213 N N . THR B 1 128 ? 4.812 -8.336 -22.656 1 93.38 128 THR B N 1
ATOM 2214 C CA . THR B 1 128 ? 3.447 -8.797 -22.422 1 93.38 128 THR B CA 1
ATOM 2215 C C . THR B 1 128 ? 3.283 -9.297 -21 1 93.38 128 THR B C 1
ATOM 2217 O O . THR B 1 128 ? 4.227 -9.82 -20.406 1 93.38 128 THR B O 1
ATOM 2220 N N . VAL B 1 129 ? 2.123 -9.07 -20.469 1 96.69 129 VAL B N 1
ATOM 2221 C CA . VAL B 1 129 ? 1.773 -9.516 -19.125 1 96.69 129 VAL B CA 1
ATOM 2222 C C . VAL B 1 129 ? 0.702 -10.602 -19.203 1 96.69 129 VAL B C 1
ATOM 2224 O O . VAL B 1 129 ? -0.292 -10.453 -19.922 1 96.69 129 VAL B O 1
ATOM 2227 N N . HIS B 1 130 ? 0.944 -11.656 -18.516 1 96.25 130 HIS B N 1
ATOM 2228 C CA . HIS B 1 130 ? -0.043 -12.734 -18.5 1 96.25 130 HIS B CA 1
ATOM 2229 C C . HIS B 1 130 ? -0.234 -13.289 -17.078 1 96.25 130 HIS B C 1
ATOM 2231 O O . HIS B 1 130 ? 0.725 -13.375 -16.312 1 96.25 130 HIS B O 1
ATOM 2237 N N . VAL B 1 131 ? -1.429 -13.672 -16.828 1 97.81 131 VAL B N 1
ATOM 2238 C CA . VAL B 1 131 ? -1.739 -14.312 -15.555 1 97.81 131 VAL B CA 1
ATOM 2239 C C . VAL B 1 131 ? -1.297 -15.773 -15.594 1 97.81 131 VAL B C 1
ATOM 2241 O O . VAL B 1 131 ? -1.665 -16.516 -16.5 1 97.81 131 VAL B O 1
ATOM 2244 N N . THR B 1 132 ? -0.565 -16.188 -14.578 1 96.38 132 THR B N 1
ATOM 2245 C CA . THR B 1 132 ? -0.002 -17.531 -14.578 1 96.38 132 THR B CA 1
ATOM 2246 C C . THR B 1 132 ? -0.718 -18.422 -13.562 1 96.38 132 THR B C 1
ATOM 2248 O O . THR B 1 132 ? -0.614 -19.641 -13.617 1 96.38 132 THR B O 1
ATOM 2251 N N . SER B 1 133 ? -1.379 -17.844 -12.633 1 97 133 SER B N 1
ATOM 2252 C CA . SER B 1 133 ? -2.074 -18.609 -11.602 1 97 133 SER B CA 1
ATOM 2253 C C . SER B 1 133 ? -3.248 -17.812 -11.031 1 97 133 SER B C 1
ATOM 2255 O O . SER B 1 133 ? -3.172 -16.594 -10.891 1 97 133 SER B O 1
ATOM 2257 N N . VAL B 1 134 ? -4.324 -18.469 -10.781 1 98.38 134 VAL B N 1
ATOM 2258 C CA . VAL B 1 134 ? -5.461 -17.922 -10.047 1 98.38 134 VAL B CA 1
ATOM 2259 C C . VAL B 1 134 ? -5.969 -18.969 -9.055 1 98.38 134 VAL B C 1
ATOM 2261 O O . VAL B 1 134 ? -6.055 -20.156 -9.375 1 98.38 134 VAL B O 1
ATOM 2264 N N . GLN B 1 135 ? -6.23 -18.5 -7.852 1 98.31 135 GLN B N 1
ATOM 2265 C CA . GLN B 1 135 ? -6.727 -19.406 -6.824 1 98.31 135 GLN B CA 1
ATOM 2266 C C . GLN B 1 135 ? -7.859 -18.766 -6.023 1 98.31 135 GLN B C 1
ATOM 2268 O O . GLN B 1 135 ? -7.828 -17.562 -5.754 1 98.31 135 GLN B O 1
ATOM 2273 N N . ARG B 1 136 ? -8.828 -19.531 -5.734 1 98.44 136 ARG B N 1
ATOM 2274 C CA . ARG B 1 136 ? -9.844 -19.219 -4.727 1 98.44 136 ARG B CA 1
ATOM 2275 C C . ARG B 1 136 ? -9.57 -19.984 -3.434 1 98.44 136 ARG B C 1
ATOM 2277 O O . ARG B 1 136 ? -9.398 -21.203 -3.447 1 98.44 136 ARG B O 1
ATOM 2284 N N . VAL B 1 137 ? -9.508 -19.328 -2.342 1 98.44 137 VAL B N 1
ATOM 2285 C CA . VAL B 1 137 ? -9.18 -19.953 -1.066 1 98.44 137 VAL B CA 1
ATOM 2286 C C . VAL B 1 137 ? -10.219 -19.562 -0.016 1 98.44 137 VAL B C 1
ATOM 2288 O O . VAL B 1 137 ? -10.617 -18.391 0.061 1 98.44 137 VAL B O 1
ATOM 2291 N N . VAL B 1 138 ? -10.633 -20.484 0.718 1 97.88 138 VAL B N 1
ATOM 2292 C CA . VAL B 1 138 ? -11.461 -20.219 1.892 1 97.88 138 VAL B CA 1
ATOM 2293 C C . VAL B 1 138 ? -10.594 -20.234 3.148 1 97.88 138 VAL B C 1
ATOM 2295 O O . VAL B 1 138 ? -10.008 -21.266 3.502 1 97.88 138 VAL B O 1
ATOM 2298 N N . LEU B 1 139 ? -10.562 -19.109 3.785 1 97.62 139 LEU B N 1
ATOM 2299 C CA . LEU B 1 139 ? -9.719 -18.953 4.961 1 97.62 139 LEU B CA 1
ATOM 2300 C C . LEU B 1 139 ? -10.281 -19.734 6.145 1 97.62 139 LEU B C 1
ATOM 2302 O O . LEU B 1 139 ? -11.492 -19.938 6.238 1 97.62 139 LEU B O 1
ATOM 2306 N N . GLU B 1 140 ? -9.414 -20.125 7.035 1 96.5 140 GLU B N 1
ATOM 2307 C CA . GLU B 1 140 ? -9.805 -20.938 8.188 1 96.5 140 GLU B CA 1
ATOM 2308 C C . GLU B 1 140 ? -10.031 -20.078 9.422 1 96.5 140 GLU B C 1
ATOM 2310 O O . GLU B 1 140 ? -10.781 -20.453 10.32 1 96.5 140 GLU B O 1
ATOM 2315 N N . SER B 1 141 ? -9.391 -18.953 9.484 1 94.88 141 SER B N 1
ATOM 2316 C CA . SER B 1 141 ? -9.477 -18.062 10.641 1 94.88 141 SER B CA 1
ATOM 2317 C C . SER B 1 141 ? -10.852 -17.406 10.719 1 94.88 141 SER B C 1
ATOM 2319 O O . SER B 1 141 ? -11.578 -17.344 9.734 1 94.88 141 SER B O 1
ATOM 2321 N N . SER B 1 142 ? -11.125 -16.875 12 1 90.69 142 SER B N 1
ATOM 2322 C CA . SER B 1 142 ? -12.492 -16.406 12.203 1 90.69 142 SER B CA 1
ATOM 2323 C C . SER B 1 142 ? -12.531 -14.906 12.422 1 90.69 142 SER B C 1
ATOM 2325 O O . SER B 1 142 ? -13.547 -14.258 12.141 1 90.69 142 SER B O 1
ATOM 2327 N N . THR B 1 143 ? -11.461 -14.359 12.961 1 92.31 143 THR B N 1
ATOM 2328 C CA . THR B 1 143 ? -11.469 -12.922 13.203 1 92.31 143 THR B CA 1
ATOM 2329 C C . THR B 1 143 ? -10.836 -12.172 12.039 1 92.31 143 THR B C 1
ATOM 2331 O O . THR B 1 143 ? -9.984 -12.719 11.328 1 92.31 143 THR B O 1
ATOM 2334 N N . ARG B 1 144 ? -11.195 -10.945 11.82 1 92.81 144 ARG B N 1
ATOM 2335 C CA . ARG B 1 144 ? -10.711 -10.133 10.711 1 92.81 144 ARG B CA 1
ATOM 2336 C C . ARG B 1 144 ? -9.188 -10.039 10.727 1 92.81 144 ARG B C 1
ATOM 2338 O O . ARG B 1 144 ? -8.539 -10.195 9.688 1 92.81 144 ARG B O 1
ATOM 2345 N N . GLY B 1 145 ? -8.688 -9.711 11.906 1 94 145 GLY B N 1
ATOM 2346 C CA . GLY B 1 145 ? -7.246 -9.602 12.031 1 94 145 GLY B CA 1
ATOM 2347 C C . GLY B 1 145 ? -6.516 -10.883 11.656 1 94 145 GLY B C 1
ATOM 2348 O O . GLY B 1 145 ? -5.52 -10.844 10.93 1 94 145 GLY B O 1
ATOM 2349 N N . GLU B 1 146 ? -6.98 -12.016 12.148 1 95.94 146 GLU B N 1
ATOM 2350 C CA . GLU B 1 146 ? -6.379 -13.305 11.812 1 95.94 146 GLU B CA 1
ATOM 2351 C C . GLU B 1 146 ? -6.562 -13.633 10.336 1 95.94 146 GLU B C 1
ATOM 2353 O O . GLU B 1 146 ? -5.672 -14.211 9.711 1 95.94 146 GLU B O 1
ATOM 2358 N N . ARG B 1 147 ? -7.684 -13.297 9.781 1 97 147 ARG B N 1
ATOM 2359 C CA . ARG B 1 147 ? -7.938 -13.531 8.367 1 97 147 ARG B CA 1
ATOM 2360 C C . ARG B 1 147 ? -7.016 -12.688 7.496 1 97 147 ARG B C 1
ATOM 2362 O O . ARG B 1 147 ? -6.551 -13.141 6.449 1 97 147 ARG B O 1
ATOM 2369 N N . GLN B 1 148 ? -6.781 -11.477 7.898 1 97.88 148 GLN B N 1
ATOM 2370 C CA . GLN B 1 148 ? -5.859 -10.625 7.156 1 97.88 148 GLN B CA 1
ATOM 2371 C C . GLN B 1 148 ? -4.469 -11.25 7.082 1 97.88 148 GLN B C 1
ATOM 2373 O O . GLN B 1 148 ? -3.848 -11.273 6.02 1 97.88 148 GLN B O 1
ATOM 2378 N N . ARG B 1 149 ? -4.031 -11.734 8.203 1 97.94 149 ARG B N 1
ATOM 2379 C CA . ARG B 1 149 ? -2.729 -12.391 8.266 1 97.94 149 ARG B CA 1
ATOM 2380 C C . ARG B 1 149 ? -2.713 -13.664 7.43 1 97.94 149 ARG B C 1
ATOM 2382 O O . ARG B 1 149 ? -1.751 -13.93 6.707 1 97.94 149 ARG B O 1
ATOM 2389 N N . GLU B 1 150 ? -3.738 -14.461 7.641 1 98.12 150 GLU B N 1
ATOM 2390 C CA . GLU B 1 150 ? -3.844 -15.703 6.871 1 98.12 150 GLU B CA 1
ATOM 2391 C C . GLU B 1 150 ? -3.879 -15.414 5.371 1 98.12 150 GLU B C 1
ATOM 2393 O O . GLU B 1 150 ? -3.211 -16.094 4.59 1 98.12 150 GLU B O 1
ATOM 2398 N N . ALA B 1 151 ? -4.664 -14.406 4.93 1 98.62 151 ALA B N 1
ATOM 2399 C CA . ALA B 1 151 ? -4.742 -14.008 3.529 1 98.62 151 ALA B CA 1
ATOM 2400 C C . ALA B 1 151 ? -3.375 -13.57 3.008 1 98.62 151 ALA B C 1
ATOM 2402 O O . ALA B 1 151 ? -3.014 -13.867 1.867 1 98.62 151 ALA B O 1
ATOM 2403 N N . THR B 1 152 ? -2.656 -12.859 3.828 1 98.81 152 THR B N 1
ATOM 2404 C CA . THR B 1 152 ? -1.299 -12.453 3.48 1 98.81 152 THR B CA 1
ATOM 2405 C C . THR B 1 152 ? -0.425 -13.672 3.197 1 98.81 152 THR B C 1
ATOM 2407 O O . THR B 1 152 ? 0.281 -13.719 2.188 1 98.81 152 THR B O 1
ATOM 2410 N N . GLY B 1 153 ? -0.501 -14.648 4.078 1 98.69 153 GLY B N 1
ATOM 2411 C CA . GLY B 1 153 ? 0.234 -15.883 3.861 1 98.69 153 GLY B CA 1
ATOM 2412 C C . GLY B 1 153 ? -0.152 -16.594 2.574 1 98.69 153 GLY B C 1
ATOM 2413 O O . GLY B 1 153 ? 0.711 -17.094 1.854 1 98.69 153 GLY B O 1
ATOM 2414 N N . VAL B 1 154 ? -1.406 -16.625 2.291 1 98.56 154 VAL B N 1
ATOM 2415 C CA . VAL B 1 154 ? -1.916 -17.266 1.077 1 98.56 154 VAL B CA 1
ATOM 2416 C C . VAL B 1 154 ? -1.335 -16.562 -0.151 1 98.56 154 VAL B C 1
ATOM 2418 O O . VAL B 1 154 ? -0.842 -17.219 -1.07 1 98.56 154 VAL B O 1
ATOM 2421 N N . LEU B 1 155 ? -1.365 -15.273 -0.17 1 98.88 155 LEU B N 1
ATOM 2422 C CA . LEU B 1 155 ? -0.853 -14.484 -1.287 1 98.88 155 LEU B CA 1
ATOM 2423 C C . LEU B 1 155 ? 0.622 -14.789 -1.531 1 98.88 155 LEU B C 1
ATOM 2425 O O . LEU B 1 155 ? 1.021 -15.086 -2.66 1 98.88 155 LEU B O 1
ATOM 2429 N N . LEU B 1 156 ? 1.404 -14.703 -0.48 1 98.81 156 LEU B N 1
ATOM 2430 C CA . LEU B 1 156 ? 2.85 -14.875 -0.594 1 98.81 156 LEU B CA 1
ATOM 2431 C C . LEU B 1 156 ? 3.197 -16.297 -1.017 1 98.81 156 LEU B C 1
ATOM 2433 O O . LEU B 1 156 ? 4.105 -16.516 -1.826 1 98.81 156 LEU B O 1
ATOM 2437 N N . ASN B 1 157 ? 2.488 -17.234 -0.476 1 98.31 157 ASN B N 1
ATOM 2438 C CA . ASN B 1 157 ? 2.725 -18.625 -0.829 1 98.31 157 ASN B CA 1
ATOM 2439 C C . ASN B 1 157 ? 2.359 -18.906 -2.285 1 98.31 157 ASN B C 1
ATOM 2441 O O . ASN B 1 157 ? 3.062 -19.656 -2.973 1 98.31 157 ASN B O 1
ATOM 2445 N N . CYS B 1 158 ? 1.216 -18.406 -2.738 1 98.12 158 CYS B N 1
ATOM 2446 C CA . CYS B 1 158 ? 0.802 -18.578 -4.129 1 98.12 158 CYS B CA 1
ATOM 2447 C C . CYS B 1 158 ? 1.84 -18 -5.082 1 98.12 158 CYS B C 1
ATOM 2449 O O . CYS B 1 158 ? 2.178 -18.625 -6.09 1 98.12 158 CYS B O 1
ATOM 2451 N N . LEU B 1 159 ? 2.305 -16.812 -4.773 1 98.56 159 LEU B N 1
ATOM 2452 C CA . LEU B 1 159 ? 3.348 -16.188 -5.582 1 98.56 159 LEU B CA 1
ATOM 2453 C C . LEU B 1 159 ? 4.598 -17.062 -5.625 1 98.56 159 LEU B C 1
ATOM 2455 O O . LEU B 1 159 ? 5.129 -17.344 -6.703 1 98.56 159 LEU B O 1
ATOM 2459 N N . ASN B 1 160 ? 5.039 -17.484 -4.445 1 98.06 160 ASN B N 1
ATOM 2460 C CA . ASN B 1 160 ? 6.246 -18.312 -4.355 1 98.06 160 ASN B CA 1
ATOM 2461 C C . ASN B 1 160 ? 6.121 -19.578 -5.191 1 98.06 160 ASN B C 1
ATOM 2463 O O . ASN B 1 160 ? 7.035 -19.922 -5.938 1 98.06 160 ASN B O 1
ATOM 2467 N N . SER B 1 161 ? 4.996 -20.266 -5.023 1 96.69 161 SER B N 1
ATOM 2468 C CA . SER B 1 161 ? 4.758 -21.5 -5.77 1 96.69 161 SER B CA 1
ATOM 2469 C C . SER B 1 161 ? 4.75 -21.234 -7.273 1 96.69 161 SER B C 1
ATOM 2471 O O . SER B 1 161 ? 5.293 -22.031 -8.047 1 96.69 161 SER B O 1
ATOM 2473 N N . SER B 1 162 ? 4.168 -20.156 -7.68 1 95.88 162 SER B N 1
ATOM 2474 C CA . SER B 1 162 ? 4.047 -19.828 -9.102 1 95.88 162 SER B CA 1
ATOM 2475 C C . SER B 1 162 ? 5.414 -19.578 -9.727 1 95.88 162 SER B C 1
ATOM 2477 O O . SER B 1 162 ? 5.703 -20.047 -10.828 1 95.88 162 SER B O 1
ATOM 2479 N N . ILE B 1 163 ? 6.27 -18.812 -9.039 1 95 163 ILE B N 1
ATOM 2480 C CA . ILE B 1 163 ? 7.527 -18.422 -9.664 1 95 163 ILE B CA 1
ATOM 2481 C C . ILE B 1 163 ? 8.547 -19.547 -9.531 1 95 163 ILE B C 1
ATOM 2483 O O . ILE B 1 163 ? 9.586 -19.547 -10.195 1 95 163 ILE B O 1
ATOM 2487 N N . GLN B 1 164 ? 8.258 -20.484 -8.633 1 92.31 164 GLN B N 1
ATOM 2488 C CA . GLN B 1 164 ? 9.078 -21.688 -8.578 1 92.31 164 GLN B CA 1
ATOM 2489 C C . GLN B 1 164 ? 8.734 -22.641 -9.727 1 92.31 164 GLN B C 1
ATOM 2491 O O . GLN B 1 164 ? 9.609 -23.328 -10.25 1 92.31 164 GLN B O 1
ATOM 2496 N N . ALA B 1 165 ? 7.449 -22.734 -10.102 1 84.06 165 ALA B N 1
ATOM 2497 C CA . ALA B 1 165 ? 6.98 -23.625 -11.148 1 84.06 165 ALA B CA 1
ATOM 2498 C C . ALA B 1 165 ? 7.402 -23.125 -12.531 1 84.06 165 ALA B C 1
ATOM 2500 O O . ALA B 1 165 ? 7.676 -23.922 -13.43 1 84.06 165 ALA B O 1
ATOM 2501 N N . ASP B 1 166 ? 7.262 -21.891 -12.859 1 67.06 166 ASP B N 1
ATOM 2502 C CA . ASP B 1 166 ? 7.578 -21.344 -14.172 1 67.06 166 ASP B CA 1
ATOM 2503 C C . ASP B 1 166 ? 9.039 -21.609 -14.539 1 67.06 166 ASP B C 1
ATOM 2505 O O . ASP B 1 166 ? 9.391 -21.656 -15.719 1 67.06 166 ASP B O 1
ATOM 2509 N N . PHE B 1 167 ? 9.828 -21.594 -13.547 1 52.72 167 PHE B N 1
ATOM 2510 C CA . PHE B 1 167 ? 11.219 -21.734 -13.961 1 52.72 167 PHE B CA 1
ATOM 2511 C C . PHE B 1 167 ? 11.664 -23.188 -13.852 1 52.72 167 PHE B C 1
ATOM 2513 O O . PHE B 1 167 ? 12.836 -23.5 -14.094 1 52.72 167 PHE B O 1
ATOM 2520 N N . VAL B 1 168 ? 10.688 -24.078 -13.719 1 43.88 168 VAL B N 1
ATOM 2521 C CA . VAL B 1 168 ? 11.055 -25.469 -13.984 1 43.88 168 VAL B CA 1
ATOM 2522 C C . VAL B 1 168 ? 10.773 -25.812 -15.453 1 43.88 168 VAL B C 1
ATOM 2524 O O . VAL B 1 168 ? 9.82 -25.281 -16.047 1 43.88 168 VAL B O 1
#

Sequence (336 aa):
MQSLDEITQDLARTLADRQLRVVFAESCTAGLAAATLASVPGISAYLCGSAVTYRERTKQDWLRVSAEDLARFTAVSEPVVRQMAIGVLENTVEADVSAAITGHLGPDAPAEQDGVVYVAVAQRQQQTVHVTSVQRVVLESSTRGERQREATGVLLNCLNSSIQADFVMQSLDEITQDLARTLADRQLRVVFAESCTAGLAAATLASVPGISAYLCGSAVTYRERTKQDWLRVSAEDLARFTAVSEPVVRQMAIGVLENTVEADVSAAITGHLGPDAPAEQDGVVYVAVAQRQQQTVHVTSVQRVVLESSTRGERQREATGVLLNCLNSSIQADFV

Organism: NCBI:txid2527985